Protein AF-A0A960TTS0-F1 (afdb_monomer)

Sequence (318 aa):
DNWDRPFGSSVDNGPESGLWQLIAEYDIVNEFVQTRELTNGATVLDTLPLGRNTGLEAIRYEPRVLADPRFDGLAEAMQTVVDTDTIGLYQSRPPLRDALGTPVSELADLLPWEGYPAALDTFFMVTERVALRPTHVAKRPVSFYEYVDTSVHNGFIYFYSVTASDHAVDLDGTNLTVTGEGLVGDPGSSFVDISPGATAQTAEERAREGVNIYVYPNPATRDALEEFQELNPNEDDPTGVRVCFANLPMARNTIEIYSLNGDLIQTIDHDGTDGFGEACWNLVSRNGQEIVSGIYLYSVQSSDSRFDDFIGKFVVIR

Secondary structure (DSSP, 8-state):
----PPTT-BTTTBS-GGG--------S-SEEEEEEE-TTS-EEEEEEE--------------GGGS-GGGTTHHHHHHHHHHH-TT---SSPPPSB-TTSPBPGGGGGGGGGTT-HHHHHHHHHHS-B--SSTTSPPB-----------S--TT--EEE----EEEEEEEETTEEEEEEEEEE--GGGS-EEE---PBPBPHHHHHHH----EEESSSEETTTTTTTTTSPP-SS-SSS--EEEES-BSSEEEEEEEETTS-EEEEEEEEGGGSB--EEE-SB-TTS-B--SEEEEEEEEESSTTS--EEEEEEEE-

Radius of gyration: 25.78 Å; Cα contacts (8 Å, |Δi|>4): 511; chains: 1; bounding box: 63×40×76 Å

Foldseek 3Di:
DPDDDDPPAAQVQHDDLVPDDDPDDDDPDQWDWDWDQDPVRDIDTDIHGPDDDPPDPQPQDPDVLNVDPLCVCVLVLLLQLQVVPLPPPPPFDDQQADPVRHGDPSNVSVVSCNVPVVSNRVSNVAHWADQSDPPRDTRHRPGDDDDDDPPDDAPDKDKDFDKDWDFDWDDDPPDIDGPGTGDIDRRSVGIDIDGDAAWAQELVNCVVVNDDKDKPPFQAECVRQVSLLSHDADPVQNQSGKMKTFRAHLAWKWKWKAAPVGHTFDIDIDHNVVGHGMDMDNCAGPVRHRDDWHKMKMWIDGPDPSDDIDIDIGTYHD

Structure (mmCIF, N/CA/C/O backbone):
data_AF-A0A960TTS0-F1
#
_entry.id   AF-A0A960TTS0-F1
#
loop_
_atom_site.group_PDB
_atom_site.id
_atom_site.type_symbol
_atom_site.label_atom_id
_atom_site.label_alt_id
_atom_site.label_comp_id
_atom_site.label_asym_id
_atom_site.label_entity_id
_atom_site.label_seq_id
_atom_site.pdbx_PDB_ins_code
_atom_site.Cartn_x
_atom_site.Cartn_y
_atom_site.Cartn_z
_atom_site.occupancy
_atom_site.B_iso_or_equiv
_atom_site.auth_seq_id
_atom_site.auth_comp_id
_atom_site.auth_asym_id
_atom_site.auth_atom_id
_atom_site.pdbx_PDB_model_num
ATOM 1 N N . ASP A 1 1 ? 17.099 -5.419 16.621 1.00 37.03 1 ASP A N 1
ATOM 2 C CA . ASP A 1 1 ? 17.301 -4.827 15.291 1.00 37.03 1 ASP A CA 1
ATOM 3 C C . ASP A 1 1 ? 17.458 -3.346 15.563 1.00 37.03 1 ASP A C 1
ATOM 5 O O . ASP A 1 1 ? 16.488 -2.670 15.837 1.00 37.03 1 ASP A O 1
ATOM 9 N N . ASN A 1 2 ? 18.704 -2.897 15.715 1.00 30.84 2 ASN A N 1
ATOM 10 C CA . ASN A 1 2 ? 19.070 -1.528 16.110 1.00 30.84 2 ASN A CA 1
ATOM 11 C C . ASN A 1 2 ? 18.914 -0.583 14.898 1.00 30.84 2 ASN A C 1
ATOM 13 O O . ASN A 1 2 ? 19.885 0.020 14.444 1.00 30.84 2 ASN A O 1
ATOM 17 N N . TRP A 1 3 ? 17.733 -0.594 14.288 1.00 39.66 3 TRP A N 1
ATOM 18 C CA . TRP A 1 3 ? 17.410 0.186 13.105 1.00 39.66 3 TRP A CA 1
ATOM 19 C C . TRP A 1 3 ? 16.763 1.498 13.560 1.00 39.66 3 TRP A C 1
ATOM 21 O O . TRP A 1 3 ? 15.775 1.454 14.279 1.00 39.66 3 TRP A O 1
ATOM 31 N N . ASP A 1 4 ? 17.361 2.627 13.176 1.00 41.88 4 ASP A N 1
ATOM 32 C CA . ASP A 1 4 ? 16.790 3.974 13.311 1.00 41.88 4 ASP A CA 1
ATOM 33 C C . ASP A 1 4 ? 16.571 4.512 11.896 1.00 41.88 4 ASP A C 1
ATOM 35 O O . ASP A 1 4 ? 17.448 4.353 11.028 1.00 41.88 4 ASP A O 1
ATOM 39 N N . ARG A 1 5 ? 15.435 5.171 11.647 1.00 48.91 5 ARG A N 1
ATOM 40 C CA . ARG A 1 5 ? 15.171 5.750 10.333 1.00 48.91 5 ARG A CA 1
ATOM 41 C C . ARG A 1 5 ? 16.093 6.946 10.092 1.00 48.91 5 ARG A C 1
ATOM 43 O O . ARG A 1 5 ? 16.278 7.798 10.963 1.00 48.91 5 ARG A O 1
ATOM 50 N N . PRO A 1 6 ? 16.665 7.077 8.890 1.00 52.00 6 PRO A N 1
ATOM 51 C CA . PRO A 1 6 ? 17.517 8.214 8.589 1.00 52.00 6 PRO A CA 1
ATOM 52 C C . PRO A 1 6 ? 16.750 9.546 8.596 1.00 52.00 6 PRO A C 1
ATOM 54 O O . PRO A 1 6 ? 15.652 9.664 8.038 1.00 52.00 6 PRO A O 1
ATOM 57 N N . PHE A 1 7 ? 17.378 10.569 9.178 1.00 46.44 7 PHE A N 1
ATOM 58 C CA . PHE A 1 7 ? 16.878 11.944 9.217 1.00 46.44 7 PHE A CA 1
ATOM 59 C C . PHE A 1 7 ? 16.596 12.475 7.799 1.00 46.44 7 PHE A C 1
ATOM 61 O O . PHE A 1 7 ? 17.424 12.312 6.909 1.00 46.44 7 PHE A O 1
ATOM 68 N N . GLY A 1 8 ? 15.445 13.125 7.596 1.00 48.53 8 GLY A N 1
ATOM 69 C CA . GLY A 1 8 ? 15.106 13.809 6.338 1.00 48.53 8 GLY A CA 1
ATOM 70 C C . GLY A 1 8 ? 14.186 13.051 5.375 1.00 48.53 8 GLY A C 1
ATOM 71 O O . GLY A 1 8 ? 13.775 13.637 4.378 1.00 48.53 8 GLY A O 1
ATOM 72 N N . SER A 1 9 ? 13.802 11.804 5.674 1.00 57.03 9 SER A N 1
ATOM 73 C CA . SER A 1 9 ? 12.822 11.077 4.853 1.00 57.03 9 SER A CA 1
ATOM 74 C C . SER A 1 9 ? 11.378 11.527 5.138 1.00 57.03 9 SER A C 1
ATOM 76 O O . SER A 1 9 ? 10.928 11.545 6.283 1.00 57.03 9 SER A O 1
ATOM 78 N N . SER A 1 10 ? 10.632 11.917 4.101 1.00 62.38 10 SER A N 1
ATOM 79 C CA . SER A 1 10 ? 9.175 12.128 4.165 1.00 62.38 10 SER A CA 1
ATOM 80 C C . SER A 1 10 ? 8.488 11.402 3.015 1.00 62.38 10 SER A C 1
ATOM 82 O O . SER A 1 10 ? 9.139 11.069 2.030 1.00 62.38 10 SER A O 1
ATOM 84 N N . VAL A 1 11 ? 7.178 11.169 3.118 1.00 64.50 11 VAL A N 1
ATOM 85 C CA . VAL A 1 11 ? 6.388 10.630 1.994 1.00 64.50 11 VAL A CA 1
ATOM 86 C C . VAL A 1 11 ? 6.526 11.536 0.761 1.00 64.50 11 VAL A C 1
ATOM 88 O O . VAL A 1 11 ? 6.696 11.046 -0.347 1.00 64.50 11 VAL A O 1
ATOM 91 N N . ASP A 1 12 ? 6.571 12.857 0.966 1.00 65.50 12 ASP A N 1
ATOM 92 C CA . ASP A 1 12 ? 6.656 13.831 -0.130 1.00 65.50 12 ASP A CA 1
ATOM 93 C C . ASP A 1 12 ? 8.023 13.876 -0.826 1.00 65.50 12 ASP A C 1
ATOM 95 O O . ASP A 1 12 ? 8.096 14.080 -2.035 1.00 65.50 12 ASP A O 1
ATOM 99 N N . ASN A 1 13 ? 9.116 13.740 -0.068 1.00 68.50 13 ASN A N 1
ATOM 100 C CA . ASN A 1 13 ? 10.474 13.975 -0.578 1.00 68.50 13 ASN A CA 1
ATOM 101 C C . ASN A 1 13 ? 11.315 12.696 -0.684 1.00 68.50 13 ASN A C 1
ATOM 103 O O . ASN A 1 13 ? 12.395 12.727 -1.271 1.00 68.50 13 ASN A O 1
ATOM 107 N N . GLY A 1 14 ? 10.833 11.587 -0.121 1.00 68.81 14 GLY A N 1
ATOM 108 C CA . GLY A 1 14 ? 11.539 10.314 -0.067 1.00 68.81 14 GLY A CA 1
ATOM 109 C C . GLY A 1 14 ? 12.823 10.361 0.777 1.00 68.81 14 GLY A C 1
ATOM 110 O O . GLY A 1 14 ? 13.103 11.349 1.460 1.00 68.81 14 GLY A O 1
ATOM 111 N N . PRO A 1 15 ? 13.607 9.271 0.784 1.00 72.38 15 PRO A N 1
ATOM 112 C CA . PRO A 1 15 ? 14.927 9.216 1.409 1.00 72.38 15 PRO A CA 1
ATOM 113 C C . PRO A 1 15 ? 15.981 10.051 0.666 1.00 72.38 15 PRO A C 1
ATOM 115 O O . PRO A 1 15 ? 15.994 10.105 -0.566 1.00 72.38 15 PRO A O 1
ATOM 118 N N . GLU A 1 16 ? 16.943 10.610 1.408 1.00 70.25 16 GLU A N 1
ATOM 119 C CA . GLU A 1 16 ? 18.158 11.199 0.831 1.00 70.25 16 GLU A CA 1
ATOM 120 C C . GLU A 1 16 ? 18.921 10.196 -0.053 1.00 70.25 16 GLU A C 1
ATOM 122 O O . GLU A 1 16 ? 18.941 8.990 0.207 1.00 70.25 16 GLU A O 1
ATOM 127 N N . SER A 1 17 ? 19.626 10.700 -1.071 1.00 69.56 17 SER A N 1
ATOM 128 C CA . SER A 1 17 ? 20.301 9.884 -2.093 1.00 69.56 17 SER A CA 1
ATOM 129 C C . SER A 1 17 ? 21.266 8.828 -1.525 1.00 69.56 17 SER A C 1
ATOM 131 O O . SER A 1 17 ? 21.453 7.780 -2.131 1.00 69.56 17 SER A O 1
ATOM 133 N N . GLY A 1 18 ? 21.873 9.080 -0.359 1.00 69.75 18 GLY A N 1
ATOM 134 C CA . GLY A 1 18 ? 22.815 8.164 0.299 1.00 69.75 18 GLY A CA 1
ATOM 135 C C . GLY A 1 18 ? 22.180 6.998 1.065 1.00 69.75 18 GLY A C 1
ATOM 136 O O . GLY A 1 18 ? 22.910 6.172 1.606 1.00 69.75 18 GLY A O 1
ATOM 137 N N . LEU A 1 19 ? 20.850 6.942 1.144 1.00 75.56 19 LEU A N 1
ATOM 138 C CA . LEU A 1 19 ? 20.100 5.936 1.907 1.00 75.56 19 LEU A CA 1
ATOM 139 C C . LEU A 1 19 ? 19.493 4.848 1.024 1.00 75.56 19 LEU A C 1
ATOM 141 O O . LEU A 1 19 ? 18.970 3.855 1.526 1.00 75.56 19 LEU A O 1
ATOM 145 N N . TRP A 1 20 ? 19.554 5.044 -0.289 1.00 78.69 20 TRP A N 1
ATOM 146 C CA . TRP A 1 20 ? 19.105 4.070 -1.263 1.00 78.69 20 TRP A CA 1
ATOM 147 C C . TRP A 1 20 ? 20.085 2.907 -1.333 1.00 78.69 20 TRP A C 1
ATOM 149 O O . TRP A 1 20 ? 21.299 3.096 -1.420 1.00 78.69 20 TRP A O 1
ATOM 159 N N . GLN A 1 21 ? 19.544 1.695 -1.336 1.00 81.88 21 GLN A N 1
ATOM 160 C CA . GLN A 1 21 ? 20.316 0.475 -1.494 1.00 81.88 21 GLN A CA 1
ATOM 161 C C . GLN A 1 21 ? 19.809 -0.290 -2.714 1.00 81.88 21 GLN A C 1
ATOM 163 O O . GLN A 1 21 ? 18.607 -0.487 -2.881 1.00 81.88 21 GLN A O 1
ATOM 168 N N . LEU A 1 22 ? 20.735 -0.747 -3.558 1.00 81.12 22 LEU A N 1
ATOM 169 C CA . LEU A 1 22 ? 20.411 -1.651 -4.653 1.00 81.12 22 LEU A CA 1
ATOM 170 C C . LEU A 1 22 ? 20.031 -3.023 -4.081 1.00 81.12 22 LEU A C 1
ATOM 172 O O . LEU A 1 22 ? 20.841 -3.666 -3.410 1.00 81.12 22 LEU A O 1
ATOM 176 N N . ILE A 1 23 ? 18.804 -3.458 -4.354 1.00 81.31 23 ILE A N 1
ATOM 177 C CA . ILE A 1 23 ? 18.261 -4.745 -3.885 1.00 81.31 23 ILE A CA 1
ATOM 178 C C . ILE A 1 23 ? 18.148 -5.786 -5.006 1.00 81.31 23 ILE A C 1
ATOM 180 O O . ILE A 1 23 ? 18.173 -6.986 -4.733 1.00 81.31 23 ILE A O 1
ATOM 184 N N . ALA A 1 24 ? 18.068 -5.337 -6.262 1.00 78.69 24 ALA A N 1
ATOM 185 C CA . ALA A 1 24 ? 18.034 -6.177 -7.453 1.00 78.69 24 ALA A CA 1
ATOM 186 C C . ALA A 1 24 ? 18.573 -5.415 -8.672 1.00 78.69 24 ALA A C 1
ATOM 188 O O . ALA A 1 24 ? 18.337 -4.216 -8.806 1.00 78.69 24 ALA A O 1
ATOM 189 N N . GLU A 1 25 ? 19.259 -6.123 -9.568 1.00 76.88 25 GLU A N 1
ATOM 190 C CA . GLU A 1 25 ? 19.762 -5.603 -10.842 1.00 76.88 25 GLU A CA 1
ATOM 191 C C . GLU A 1 25 ? 19.408 -6.588 -11.957 1.00 76.88 25 GLU A C 1
ATOM 193 O O . GLU A 1 25 ? 19.535 -7.805 -11.792 1.00 76.88 25 GLU A O 1
ATOM 198 N N . TYR A 1 26 ? 18.971 -6.055 -13.097 1.00 72.44 26 TYR A N 1
ATOM 199 C CA . TYR A 1 26 ? 18.595 -6.839 -14.263 1.00 72.44 26 TYR A CA 1
ATOM 200 C C . TYR A 1 26 ? 19.322 -6.317 -15.499 1.00 72.44 26 TYR A C 1
ATOM 202 O O . TYR A 1 26 ? 19.044 -5.213 -15.963 1.00 72.44 26 TYR A O 1
ATOM 210 N N . ASP A 1 27 ? 20.229 -7.124 -16.050 1.00 65.94 27 ASP A N 1
ATOM 211 C CA . ASP A 1 27 ? 20.889 -6.815 -17.317 1.00 65.94 27 ASP A CA 1
ATOM 212 C C . ASP A 1 27 ? 19.994 -7.246 -18.492 1.00 65.94 27 ASP A C 1
ATOM 214 O O . ASP A 1 27 ? 19.552 -8.399 -18.589 1.00 65.94 27 ASP A O 1
ATOM 218 N N . ILE A 1 28 ? 19.692 -6.292 -19.372 1.00 57.75 28 ILE A N 1
ATOM 219 C CA . ILE A 1 28 ? 18.827 -6.475 -20.542 1.00 57.75 28 ILE A CA 1
ATOM 220 C C . ILE A 1 28 ? 19.661 -6.892 -21.761 1.00 57.75 28 ILE A C 1
ATOM 222 O O . ILE A 1 28 ? 19.143 -7.539 -22.676 1.00 57.75 28 ILE A O 1
ATOM 226 N N . VAL A 1 29 ? 20.950 -6.537 -21.801 1.00 57.31 29 VAL A N 1
ATOM 227 C CA . VAL A 1 29 ? 21.788 -6.669 -22.990 1.00 57.31 29 VAL A CA 1
ATOM 228 C C . VAL A 1 29 ? 23.225 -7.009 -22.583 1.00 57.31 29 VAL A C 1
ATOM 230 O O . VAL A 1 29 ? 24.044 -6.131 -22.354 1.00 57.31 29 VAL A O 1
ATOM 233 N N . ASN A 1 30 ? 23.575 -8.298 -22.632 1.00 55.88 30 ASN A N 1
ATOM 234 C CA . ASN A 1 30 ? 24.954 -8.752 -22.394 1.00 55.88 30 ASN A CA 1
ATOM 235 C C . ASN A 1 30 ? 25.946 -8.280 -23.483 1.00 55.88 30 ASN A C 1
ATOM 237 O O . ASN A 1 30 ? 27.150 -8.512 -23.354 1.00 55.88 30 ASN A O 1
ATOM 241 N N . GLU A 1 31 ? 25.464 -7.694 -24.589 1.00 57.31 31 GLU A N 1
ATOM 242 C CA . GLU A 1 31 ? 26.290 -7.277 -25.722 1.00 57.31 31 GLU A CA 1
ATOM 243 C C . GLU A 1 31 ? 25.754 -6.056 -26.494 1.00 57.31 31 GLU A C 1
ATOM 245 O O . GLU A 1 31 ? 24.631 -6.038 -26.986 1.00 57.31 31 GLU A O 1
ATOM 250 N N . PHE A 1 32 ? 26.577 -5.028 -26.675 1.00 59.06 32 PHE A N 1
ATOM 251 C CA . PHE A 1 32 ? 26.248 -3.870 -27.503 1.00 59.06 32 PHE A CA 1
ATOM 252 C C . PHE A 1 32 ? 26.753 -4.072 -28.935 1.00 59.06 32 PHE A C 1
ATOM 254 O O . PHE A 1 32 ? 27.950 -4.264 -29.152 1.00 59.06 32 PHE A O 1
ATOM 261 N N . VAL A 1 33 ? 25.858 -4.000 -29.927 1.00 61.19 33 VAL A N 1
ATOM 262 C CA . VAL A 1 33 ? 26.229 -4.116 -31.345 1.00 61.19 33 VAL A CA 1
ATOM 263 C C . VAL A 1 33 ? 26.377 -2.732 -31.970 1.00 61.19 33 VAL A C 1
ATOM 265 O O . VAL A 1 33 ? 25.393 -2.037 -32.225 1.00 61.19 33 VAL A O 1
ATOM 268 N N . GLN A 1 34 ? 27.613 -2.343 -32.275 1.00 56.91 34 GLN A N 1
ATOM 269 C CA . GLN A 1 34 ? 27.916 -1.110 -32.990 1.00 56.91 34 GLN A CA 1
ATOM 270 C C . GLN A 1 34 ? 28.074 -1.376 -34.488 1.00 56.91 34 GLN A C 1
ATOM 272 O O . GLN A 1 34 ? 28.757 -2.306 -34.914 1.00 56.91 34 GLN A O 1
ATOM 277 N N . THR A 1 35 ? 27.480 -0.515 -35.313 1.00 64.62 35 THR A N 1
ATOM 278 C CA . THR A 1 35 ? 27.673 -0.539 -36.766 1.00 64.62 35 THR A CA 1
ATOM 279 C C . THR A 1 35 ? 28.735 0.489 -37.151 1.00 64.62 35 THR A C 1
ATOM 281 O O . THR A 1 35 ? 28.542 1.680 -36.912 1.00 64.62 35 THR A O 1
ATOM 284 N N . ARG A 1 36 ? 29.846 0.051 -37.754 1.00 66.81 36 ARG A N 1
ATOM 285 C CA . ARG A 1 36 ? 30.914 0.939 -38.248 1.00 66.81 36 ARG A CA 1
ATOM 286 C C . ARG A 1 36 ? 31.054 0.857 -39.765 1.00 66.81 36 ARG A C 1
ATOM 288 O O . ARG A 1 36 ? 31.134 -0.237 -40.317 1.00 66.81 36 ARG A O 1
ATOM 295 N N . GLU A 1 37 ? 31.134 2.003 -40.437 1.00 68.06 37 GLU A N 1
ATOM 296 C CA . GLU A 1 37 ? 31.579 2.064 -41.833 1.00 68.06 37 GLU A CA 1
ATOM 297 C C . GLU A 1 37 ? 33.103 2.170 -41.892 1.00 68.06 37 GLU A C 1
ATOM 299 O O . GLU A 1 37 ? 33.717 3.083 -41.339 1.00 68.06 37 GLU A O 1
ATOM 304 N N . LEU A 1 38 ? 33.722 1.212 -42.572 1.00 72.25 38 LEU A N 1
ATOM 305 C CA . LEU A 1 38 ? 35.143 1.224 -42.871 1.00 72.25 38 LEU A CA 1
ATOM 306 C C . LEU A 1 38 ? 35.443 2.206 -44.007 1.00 72.25 38 LEU A C 1
ATOM 308 O O . LEU A 1 38 ? 34.610 2.499 -44.860 1.00 72.25 38 LEU A O 1
ATOM 312 N N . THR A 1 39 ? 36.697 2.647 -44.087 1.00 69.56 39 THR A N 1
ATOM 313 C CA . THR A 1 39 ? 37.187 3.599 -45.101 1.00 69.56 39 THR A CA 1
ATOM 314 C C . THR A 1 39 ? 37.049 3.097 -46.546 1.00 69.56 39 THR A C 1
ATOM 316 O O . THR A 1 39 ? 37.174 3.879 -47.484 1.00 69.56 39 THR A O 1
ATOM 319 N N . ASN A 1 40 ? 36.801 1.798 -46.740 1.00 76.56 40 ASN A N 1
ATOM 320 C CA . ASN A 1 40 ? 36.529 1.165 -48.033 1.00 76.56 40 ASN A CA 1
ATOM 321 C C . ASN A 1 40 ? 35.021 1.032 -48.349 1.00 76.56 40 ASN A C 1
ATOM 323 O O . ASN A 1 40 ? 34.675 0.374 -49.329 1.00 76.56 40 ASN A O 1
ATOM 327 N N . GLY A 1 41 ? 34.140 1.616 -47.530 1.00 72.31 41 GLY A N 1
ATOM 328 C CA . GLY A 1 41 ? 32.684 1.551 -47.677 1.00 72.31 41 GLY A CA 1
ATOM 329 C C . GLY A 1 41 ? 32.041 0.257 -47.167 1.00 72.31 41 GLY A C 1
ATOM 330 O O . GLY A 1 41 ? 30.851 0.053 -47.380 1.00 72.31 41 GLY A O 1
ATOM 331 N N . ALA A 1 42 ? 32.796 -0.642 -46.524 1.00 71.50 42 ALA A N 1
ATOM 332 C CA . ALA A 1 42 ? 32.236 -1.851 -45.927 1.00 71.50 42 ALA A CA 1
ATOM 333 C C . ALA A 1 42 ? 31.700 -1.574 -44.516 1.00 71.50 42 ALA A C 1
ATOM 335 O O . ALA A 1 42 ? 32.394 -0.992 -43.684 1.00 71.50 42 ALA A O 1
ATOM 336 N N . THR A 1 43 ? 30.490 -2.040 -44.223 1.00 67.88 43 THR A N 1
ATOM 337 C CA . THR A 1 43 ? 29.907 -1.975 -42.882 1.00 67.88 43 THR A CA 1
ATOM 338 C C . THR A 1 43 ? 30.321 -3.199 -42.064 1.00 67.88 43 THR A C 1
ATOM 340 O O . THR A 1 43 ? 30.133 -4.332 -42.507 1.00 67.88 43 THR A O 1
ATOM 343 N N . VAL A 1 44 ? 30.872 -2.991 -40.869 1.00 70.44 44 VAL A N 1
ATOM 344 C CA . VAL A 1 44 ? 31.200 -4.057 -39.913 1.00 70.44 44 VAL A CA 1
ATOM 345 C C . VAL A 1 44 ? 30.326 -3.902 -38.674 1.00 70.44 44 VAL A C 1
ATOM 347 O O . VAL A 1 44 ? 30.163 -2.795 -38.165 1.00 70.44 44 VAL A O 1
ATOM 350 N N . LEU A 1 45 ? 29.780 -5.020 -38.199 1.00 65.62 45 LEU A N 1
ATOM 351 C CA . LEU A 1 45 ? 29.104 -5.120 -36.910 1.00 65.62 45 LEU A CA 1
ATOM 352 C C . LEU A 1 45 ? 30.144 -5.524 -35.868 1.00 65.62 45 LEU A C 1
ATOM 354 O O . LEU A 1 45 ? 30.791 -6.560 -36.022 1.00 65.62 45 LEU A O 1
ATOM 358 N N . ASP A 1 46 ? 30.332 -4.689 -34.857 1.00 63.81 46 ASP A N 1
ATOM 359 C CA . ASP A 1 46 ? 31.194 -4.977 -33.716 1.00 63.81 46 ASP A CA 1
ATOM 360 C C . ASP A 1 46 ? 30.315 -5.276 -32.505 1.00 63.81 46 ASP A C 1
ATOM 362 O O . ASP A 1 46 ? 29.402 -4.510 -32.211 1.00 63.81 46 ASP A O 1
ATOM 366 N N . THR A 1 47 ? 30.529 -6.419 -31.861 1.00 62.41 47 THR A N 1
ATOM 367 C CA . THR A 1 47 ? 29.707 -6.891 -30.737 1.00 62.41 47 THR A CA 1
ATOM 368 C C . THR A 1 47 ? 30.549 -6.809 -29.475 1.00 62.41 47 THR A C 1
ATOM 370 O O . THR A 1 47 ? 31.503 -7.569 -29.309 1.00 62.41 47 THR A O 1
ATOM 373 N N . LEU A 1 48 ? 30.228 -5.850 -28.613 1.00 58.81 48 LEU A N 1
ATOM 374 C CA . LEU A 1 48 ? 30.965 -5.569 -27.387 1.00 58.81 48 LEU A CA 1
ATOM 375 C C . LEU A 1 48 ? 30.269 -6.243 -26.204 1.00 58.81 48 LEU A C 1
ATOM 377 O O . LEU A 1 48 ? 29.129 -5.885 -25.925 1.00 58.81 48 LEU A O 1
ATOM 381 N N . PRO A 1 49 ? 30.912 -7.178 -25.487 1.00 55.88 49 PRO A N 1
ATOM 382 C CA . PRO A 1 49 ? 30.315 -7.782 -24.303 1.00 55.88 49 PRO A CA 1
ATOM 383 C C . PRO A 1 49 ? 30.231 -6.748 -23.170 1.00 55.88 49 PRO A C 1
ATOM 385 O O . PRO A 1 49 ? 31.243 -6.143 -22.817 1.00 55.88 49 PRO A O 1
ATOM 388 N N . LEU A 1 50 ? 29.054 -6.575 -22.569 1.00 56.66 50 LEU A N 1
ATOM 389 C CA . LEU A 1 50 ? 28.810 -5.645 -21.455 1.00 56.66 50 LEU A CA 1
ATOM 390 C C . LEU A 1 50 ? 29.099 -6.258 -20.066 1.00 56.66 50 LEU A C 1
ATOM 392 O O . LEU A 1 50 ? 28.756 -5.697 -19.036 1.00 56.66 50 LEU A O 1
ATOM 396 N N . GLY A 1 51 ? 29.868 -7.351 -20.015 1.00 46.72 51 GLY A N 1
ATOM 397 C CA . GLY A 1 51 ? 30.385 -7.930 -18.770 1.00 46.72 51 GLY A CA 1
ATOM 398 C C . GLY A 1 51 ? 29.542 -9.082 -18.218 1.00 46.72 51 GLY A C 1
ATOM 399 O O . GLY A 1 51 ? 28.711 -9.658 -18.909 1.00 46.72 51 GLY A O 1
ATOM 400 N N . ARG A 1 52 ? 29.855 -9.511 -16.988 1.00 43.38 52 ARG A N 1
ATOM 401 C CA . ARG A 1 52 ? 29.255 -10.675 -16.313 1.00 43.38 52 ARG A CA 1
ATOM 402 C C . ARG A 1 52 ? 28.682 -10.226 -14.967 1.00 43.38 52 ARG A C 1
ATOM 404 O O . ARG A 1 52 ? 29.453 -10.070 -14.030 1.00 43.38 52 ARG A O 1
ATOM 411 N N . ASN A 1 53 ? 27.361 -10.103 -14.873 1.00 42.59 53 ASN A N 1
ATOM 412 C CA . ASN A 1 53 ? 26.615 -9.933 -13.616 1.00 42.59 53 ASN A CA 1
ATOM 413 C C . ASN A 1 53 ? 25.327 -10.778 -13.650 1.00 42.59 53 ASN A C 1
ATOM 415 O O . ASN A 1 53 ? 24.211 -10.299 -13.495 1.00 42.59 53 ASN A O 1
ATOM 419 N N . THR A 1 54 ? 25.455 -12.083 -13.901 1.00 45.84 54 THR A N 1
ATOM 420 C CA . THR A 1 54 ? 24.292 -12.955 -14.124 1.00 45.84 54 THR A CA 1
ATOM 421 C C . THR A 1 54 ? 23.741 -13.541 -12.825 1.00 45.84 54 THR A C 1
ATOM 423 O O . THR A 1 54 ? 23.625 -14.759 -12.707 1.00 45.84 54 THR A O 1
ATOM 426 N N . GLY A 1 55 ? 23.327 -12.722 -11.859 1.00 42.50 55 GLY A N 1
ATOM 427 C CA . GLY A 1 55 ? 22.429 -13.177 -10.779 1.00 42.50 55 GLY A CA 1
ATOM 428 C C . GLY A 1 55 ? 21.048 -13.645 -11.281 1.00 42.50 55 GLY A C 1
ATOM 429 O O . GLY A 1 55 ? 20.066 -13.550 -10.559 1.00 42.50 55 GLY A O 1
ATOM 430 N N . LEU A 1 56 ? 20.957 -14.106 -12.531 1.00 37.88 56 LEU A N 1
ATOM 431 C CA . LEU A 1 56 ? 19.769 -14.191 -13.355 1.00 37.88 56 LEU A CA 1
ATOM 432 C C . LEU A 1 56 ? 19.759 -15.542 -14.076 1.00 37.88 56 LEU A C 1
ATOM 434 O O . LEU A 1 56 ? 20.436 -15.747 -15.084 1.00 37.88 56 LEU A O 1
ATOM 438 N N . GLU A 1 57 ? 18.916 -16.449 -13.597 1.00 35.16 57 GLU A N 1
ATOM 439 C CA . GLU A 1 57 ? 17.967 -17.041 -14.532 1.00 35.16 57 GLU A CA 1
ATOM 440 C C . GLU A 1 57 ? 17.007 -15.906 -14.904 1.00 35.16 57 GLU A C 1
ATOM 442 O O . GLU A 1 57 ? 16.556 -15.175 -14.020 1.00 35.16 57 GLU A O 1
ATOM 447 N N . ALA A 1 58 ? 16.714 -15.702 -16.192 1.00 35.91 58 ALA A N 1
ATOM 448 C CA . ALA A 1 58 ? 15.587 -14.851 -16.548 1.00 35.91 58 ALA A CA 1
ATOM 449 C C . ALA A 1 58 ? 14.360 -15.468 -15.872 1.00 35.91 58 ALA A C 1
ATOM 451 O O . ALA A 1 58 ? 13.912 -16.544 -16.279 1.00 35.91 58 ALA A O 1
ATOM 452 N N . ILE A 1 59 ? 13.843 -14.828 -14.820 1.00 36.78 59 ILE A N 1
ATOM 453 C CA . ILE A 1 59 ? 12.535 -15.188 -14.297 1.00 36.78 59 ILE A CA 1
ATOM 454 C C . ILE A 1 59 ? 11.587 -14.826 -15.425 1.00 36.78 59 ILE A C 1
ATOM 456 O O . ILE A 1 59 ? 11.286 -13.660 -15.669 1.00 36.78 59 ILE A O 1
ATOM 460 N N . ARG A 1 60 ? 11.188 -15.839 -16.194 1.00 38.53 60 ARG A N 1
ATOM 461 C CA . ARG A 1 60 ? 10.144 -15.697 -17.192 1.00 38.53 60 ARG A CA 1
ATOM 462 C C . ARG A 1 60 ? 8.857 -15.490 -16.411 1.00 38.53 60 ARG A C 1
ATOM 464 O O . ARG A 1 60 ? 8.167 -16.445 -16.072 1.00 38.53 60 ARG A O 1
ATOM 471 N N . TYR A 1 61 ? 8.598 -14.237 -16.073 1.00 42.41 61 TYR A N 1
ATOM 472 C CA . TYR A 1 61 ? 7.335 -13.820 -15.514 1.00 42.41 61 TYR A CA 1
ATOM 473 C C . TYR A 1 61 ? 6.297 -13.951 -16.624 1.00 42.41 61 TYR A C 1
ATOM 475 O O . TYR A 1 61 ? 6.379 -13.290 -17.660 1.00 42.41 61 TYR A O 1
ATOM 483 N N . GLU A 1 62 ? 5.360 -14.871 -16.434 1.00 51.31 62 GLU A N 1
ATOM 484 C CA . GLU A 1 62 ? 4.088 -14.842 -17.133 1.00 51.31 62 GLU A CA 1
ATOM 485 C C . GLU A 1 62 ? 3.141 -14.094 -16.200 1.00 51.31 62 GLU A C 1
ATOM 487 O O . GLU A 1 62 ? 2.776 -14.644 -15.154 1.00 51.31 62 GLU A O 1
ATOM 492 N N . PRO A 1 63 ? 2.815 -12.822 -16.498 1.00 54.59 63 PRO A N 1
ATOM 493 C CA . PRO A 1 63 ? 1.922 -12.064 -15.652 1.00 54.59 63 PRO A CA 1
ATOM 494 C C . PRO A 1 63 ? 0.679 -12.878 -15.321 1.00 54.59 63 PRO A C 1
ATOM 496 O O . PRO A 1 63 ? 0.019 -13.387 -16.221 1.00 54.59 63 PRO A O 1
ATOM 499 N N . ARG A 1 64 ? 0.348 -13.001 -14.028 1.00 60.19 64 ARG A N 1
ATOM 500 C CA . ARG A 1 64 ? -0.844 -13.743 -13.562 1.00 60.19 64 ARG A CA 1
ATOM 501 C C . ARG A 1 64 ? -2.104 -13.298 -14.300 1.00 60.19 64 ARG A C 1
ATOM 503 O O . ARG A 1 64 ? -2.969 -14.116 -14.582 1.00 60.19 64 ARG A O 1
ATOM 510 N N . VAL A 1 65 ? -2.149 -12.013 -14.645 1.00 63.09 65 VAL A N 1
ATOM 511 C CA . VAL A 1 65 ? -3.194 -11.371 -15.439 1.00 63.09 65 VAL A CA 1
ATOM 512 C C . VAL A 1 65 ? -3.352 -11.983 -16.844 1.00 63.09 65 VAL A C 1
ATOM 514 O O . VAL A 1 65 ? -4.464 -12.029 -17.340 1.00 63.09 65 VAL A O 1
ATOM 517 N N . LEU A 1 66 ? -2.293 -12.520 -17.468 1.00 63.31 66 LEU A N 1
ATOM 518 C CA . LEU A 1 66 ? -2.369 -13.212 -18.769 1.00 63.31 66 LEU A CA 1
ATOM 519 C C . LEU A 1 66 ? -3.031 -14.592 -18.679 1.00 63.31 66 LEU A C 1
ATOM 521 O O . LEU A 1 66 ? -3.580 -15.069 -19.666 1.00 63.31 66 LEU A O 1
ATOM 525 N N . ALA A 1 67 ? -2.951 -15.243 -17.519 1.00 70.19 67 ALA A N 1
ATOM 526 C CA . ALA A 1 67 ? -3.531 -16.566 -17.282 1.00 70.19 67 ALA A CA 1
ATOM 527 C C . ALA A 1 67 ? -4.888 -16.502 -16.560 1.00 70.19 67 ALA A C 1
ATOM 529 O O . ALA A 1 67 ? -5.496 -17.539 -16.285 1.00 70.19 67 ALA A O 1
ATOM 530 N N . ASP A 1 68 ? -5.342 -15.302 -16.202 1.00 79.81 68 ASP A N 1
ATOM 531 C CA . ASP A 1 68 ? -6.565 -15.076 -15.452 1.00 79.81 68 ASP A CA 1
ATOM 532 C C . ASP A 1 68 ? -7.719 -14.749 -16.418 1.00 79.81 68 ASP A C 1
ATOM 534 O O . ASP A 1 68 ? -7.686 -13.700 -17.065 1.00 79.81 68 ASP A O 1
ATOM 538 N N . PRO A 1 69 ? -8.767 -15.598 -16.485 1.00 86.56 69 PRO A N 1
ATOM 539 C CA . PRO A 1 69 ? -9.885 -15.427 -17.416 1.00 86.56 69 PRO A CA 1
ATOM 540 C C . PRO A 1 69 ? -10.620 -14.089 -17.292 1.00 86.56 69 PRO A C 1
ATOM 542 O O . PRO A 1 69 ? -11.358 -13.695 -18.193 1.00 86.56 69 PRO A O 1
ATOM 545 N N . ARG A 1 70 ? -10.452 -13.369 -16.172 1.00 85.44 70 ARG A N 1
ATOM 546 C CA . ARG A 1 70 ? -11.008 -12.020 -16.003 1.00 85.44 70 ARG A CA 1
ATOM 547 C C . ARG A 1 70 ? -10.440 -11.022 -17.011 1.00 85.44 70 ARG A C 1
ATOM 549 O O . ARG A 1 70 ? -11.087 -10.007 -17.246 1.00 85.44 70 ARG A O 1
ATOM 556 N N . PHE A 1 71 ? -9.272 -11.289 -17.594 1.00 87.81 71 PHE A N 1
ATOM 557 C CA . PHE A 1 71 ? -8.562 -10.386 -18.504 1.00 87.81 71 PHE A CA 1
ATOM 558 C C . PHE A 1 71 ? -8.511 -10.884 -19.954 1.00 87.81 71 PHE A C 1
ATOM 560 O O . PHE A 1 71 ? -7.782 -10.323 -20.774 1.00 87.81 71 PHE A O 1
ATOM 567 N N . ASP A 1 72 ? -9.313 -11.895 -20.294 1.00 88.94 72 ASP A N 1
ATOM 568 C CA . ASP A 1 72 ? -9.447 -12.392 -21.663 1.00 88.94 72 ASP A CA 1
ATOM 569 C C . ASP A 1 72 ? -9.851 -11.257 -22.622 1.00 88.94 72 ASP A C 1
ATOM 571 O O . ASP A 1 72 ? -10.884 -10.611 -22.443 1.00 88.94 72 ASP A O 1
ATOM 575 N N . GLY A 1 73 ? -9.048 -11.016 -23.663 1.00 88.62 73 GLY A N 1
ATOM 576 C CA . GLY A 1 73 ? -9.290 -9.959 -24.653 1.00 88.62 73 GLY A CA 1
ATOM 577 C C . GLY A 1 73 ? -8.694 -8.587 -24.307 1.00 88.62 73 GLY A C 1
ATOM 578 O O . GLY A 1 73 ? -8.731 -7.681 -25.145 1.00 88.62 73 GLY A O 1
ATOM 579 N N . LEU A 1 74 ? -8.132 -8.406 -23.103 1.00 89.62 74 LEU A N 1
ATOM 580 C CA . LEU A 1 74 ? -7.524 -7.131 -22.703 1.00 89.62 74 LEU A CA 1
ATOM 581 C C . LEU A 1 74 ? -6.289 -6.800 -23.553 1.00 89.62 74 LEU A C 1
ATOM 583 O O . LEU A 1 74 ? -6.063 -5.634 -23.876 1.00 89.62 74 LEU A O 1
ATOM 587 N N . ALA A 1 75 ? -5.508 -7.810 -23.948 1.00 85.62 75 ALA A N 1
ATOM 588 C CA . ALA A 1 75 ? -4.328 -7.627 -24.794 1.00 85.62 75 ALA A CA 1
ATOM 589 C C . ALA A 1 75 ? -4.698 -6.975 -26.132 1.00 85.62 75 ALA A C 1
ATOM 591 O O . ALA A 1 75 ? -4.097 -5.985 -26.543 1.00 85.62 75 ALA A O 1
ATOM 592 N N . GLU A 1 76 ? -5.719 -7.515 -26.791 1.00 88.88 76 GLU A N 1
ATOM 593 C CA . GLU A 1 76 ? -6.206 -7.077 -28.093 1.00 88.88 76 GLU A CA 1
ATOM 594 C C . GLU A 1 76 ? -6.866 -5.697 -28.016 1.00 88.88 76 GLU A C 1
ATOM 596 O O . GLU A 1 76 ? -6.636 -4.845 -28.882 1.00 88.88 76 GLU A O 1
ATOM 601 N N . ALA A 1 77 ? -7.648 -5.448 -26.960 1.00 91.19 77 ALA A N 1
ATOM 602 C CA . ALA A 1 77 ? -8.246 -4.140 -26.711 1.00 91.19 77 ALA A CA 1
ATOM 603 C C . ALA A 1 77 ? -7.164 -3.071 -26.485 1.00 91.19 77 ALA A C 1
ATOM 605 O O . ALA A 1 77 ? -7.213 -1.993 -27.081 1.00 91.19 77 ALA A O 1
ATOM 606 N N . MET A 1 78 ? -6.135 -3.385 -25.692 1.00 90.06 78 MET A N 1
ATOM 607 C CA . MET A 1 78 ? -5.015 -2.476 -25.449 1.00 90.06 78 MET A CA 1
ATOM 608 C C . MET A 1 78 ? -4.188 -2.229 -26.717 1.00 90.06 78 MET A C 1
ATOM 610 O O . MET A 1 78 ? -3.827 -1.083 -26.996 1.00 90.06 78 MET A O 1
ATOM 614 N N . GLN A 1 79 ? -3.934 -3.269 -27.517 1.00 88.25 79 GLN A N 1
ATOM 615 C CA . GLN A 1 79 ? -3.243 -3.129 -28.801 1.00 88.25 79 GLN A CA 1
ATOM 616 C C . GLN A 1 79 ? -4.012 -2.206 -29.749 1.00 88.25 79 GLN A C 1
ATOM 618 O O . GLN A 1 79 ? -3.409 -1.333 -30.362 1.00 88.25 79 GLN A O 1
ATOM 623 N N . THR A 1 80 ? -5.342 -2.310 -29.793 1.00 90.00 80 THR A N 1
ATOM 624 C CA . THR A 1 80 ? -6.190 -1.420 -30.604 1.00 90.00 80 THR A CA 1
ATOM 625 C C . THR A 1 80 ? -6.041 0.048 -30.190 1.00 90.00 80 THR A C 1
ATOM 627 O O . THR A 1 80 ? -5.896 0.922 -31.050 1.00 90.00 80 THR A O 1
ATOM 630 N N . VAL A 1 81 ? -6.023 0.331 -28.883 1.00 89.12 81 VAL A N 1
ATOM 631 C CA . VAL A 1 81 ? -5.812 1.691 -28.354 1.00 89.12 81 VAL A CA 1
ATOM 632 C C . VAL A 1 81 ? -4.444 2.233 -28.764 1.00 89.12 81 VAL A C 1
ATOM 634 O O . VAL A 1 81 ? -4.334 3.359 -29.250 1.00 89.12 81 VAL A O 1
ATOM 637 N N . VAL A 1 82 ? -3.399 1.425 -28.599 1.00 86.06 82 VAL A N 1
ATOM 638 C CA . VAL A 1 82 ? -2.023 1.815 -28.916 1.00 86.06 82 VAL A CA 1
ATOM 639 C C . VAL A 1 82 ? -1.808 2.009 -30.418 1.00 86.06 82 VAL A C 1
ATOM 641 O O . VAL A 1 82 ? -1.169 2.982 -30.812 1.00 86.06 82 VAL A O 1
ATOM 644 N N . ASP A 1 83 ? -2.375 1.145 -31.258 1.00 86.06 83 ASP A N 1
ATOM 645 C CA . ASP A 1 83 ? -2.296 1.259 -32.719 1.00 86.06 83 ASP A CA 1
ATOM 646 C C . ASP A 1 83 ? -3.049 2.493 -33.241 1.00 86.06 83 ASP A C 1
ATOM 648 O O . ASP A 1 83 ? -2.666 3.088 -34.253 1.00 86.06 83 ASP A O 1
ATOM 652 N N . THR A 1 84 ? -4.106 2.908 -32.536 1.00 86.94 84 THR A N 1
ATOM 653 C CA . THR A 1 84 ? -4.882 4.114 -32.860 1.00 86.94 84 THR A CA 1
ATOM 654 C C . THR A 1 84 ? -4.136 5.402 -32.481 1.00 86.94 84 THR A C 1
ATOM 656 O O . THR A 1 84 ? -4.348 6.444 -33.112 1.00 86.94 84 THR A O 1
ATOM 659 N N . ASP A 1 85 ? -3.198 5.349 -31.527 1.00 84.50 85 ASP A N 1
ATOM 660 C CA . ASP A 1 85 ? -2.337 6.476 -31.142 1.00 84.50 85 ASP A CA 1
ATOM 661 C C . ASP A 1 85 ? -1.198 6.725 -32.152 1.00 84.50 85 ASP A C 1
ATOM 663 O O . ASP A 1 85 ? -0.000 6.615 -31.883 1.00 84.50 85 ASP A O 1
ATOM 667 N N . THR A 1 86 ? -1.589 7.115 -33.362 1.00 77.31 86 THR A N 1
ATOM 668 C CA . THR A 1 86 ? -0.685 7.358 -34.500 1.00 77.31 86 THR A CA 1
ATOM 669 C C . THR A 1 86 ? 0.270 8.541 -34.318 1.00 77.31 86 THR A C 1
ATOM 671 O O . THR A 1 86 ? 1.199 8.711 -35.113 1.00 77.31 86 THR A O 1
ATOM 674 N N . ILE A 1 87 ? 0.062 9.373 -33.293 1.00 75.94 87 ILE A N 1
ATOM 675 C CA . ILE A 1 87 ? 0.900 10.541 -32.991 1.00 75.94 87 ILE A CA 1
ATOM 676 C C . ILE A 1 87 ? 1.742 10.365 -31.722 1.00 75.94 87 ILE A C 1
ATOM 678 O O . ILE A 1 87 ? 2.579 11.228 -31.448 1.00 75.94 87 ILE A O 1
ATOM 682 N N . GLY A 1 88 ? 1.574 9.256 -30.993 1.00 72.25 88 GLY A N 1
ATOM 683 C CA . GLY A 1 88 ? 2.275 8.989 -29.738 1.00 72.25 88 GLY A CA 1
ATOM 684 C C . GLY A 1 88 ? 1.887 9.968 -28.630 1.00 72.25 88 GLY A C 1
ATOM 685 O O . GLY A 1 88 ? 2.758 10.452 -27.906 1.00 72.25 88 GLY A O 1
ATOM 686 N N . LEU A 1 89 ? 0.603 10.319 -28.550 1.00 76.75 89 LEU A N 1
ATOM 687 C CA . LEU A 1 89 ? 0.051 11.205 -27.532 1.00 76.75 89 LEU A CA 1
ATOM 688 C C . LEU A 1 89 ? 0.190 10.601 -26.129 1.00 76.75 89 LEU A C 1
ATOM 690 O O . LEU A 1 89 ? 0.452 11.329 -25.170 1.00 76.75 89 LEU A O 1
ATOM 694 N N . TYR A 1 90 ? 0.026 9.284 -25.999 1.00 75.69 90 TYR A N 1
ATOM 695 C CA . TYR A 1 90 ? -0.033 8.605 -24.711 1.00 75.69 90 TYR A CA 1
ATOM 696 C C . TYR A 1 90 ? 1.340 8.063 -24.297 1.00 75.69 90 TYR A C 1
ATOM 698 O O . TYR A 1 90 ? 1.744 6.950 -24.647 1.00 75.69 90 TYR A O 1
ATOM 706 N N . GLN A 1 91 ? 2.071 8.857 -23.510 1.00 69.44 91 GLN A N 1
ATOM 707 C CA . GLN A 1 91 ? 3.317 8.407 -22.874 1.00 69.44 91 GLN A CA 1
ATOM 708 C C . GLN A 1 91 ? 3.047 7.484 -21.676 1.00 69.44 91 GLN A C 1
ATOM 710 O O . GLN A 1 91 ? 3.723 6.468 -21.513 1.00 69.44 91 GLN A O 1
ATOM 715 N N . SER A 1 92 ? 2.017 7.803 -20.892 1.00 77.81 92 SER A N 1
ATOM 716 C CA . SER A 1 92 ? 1.446 6.981 -19.821 1.00 77.81 92 SER A CA 1
ATOM 717 C C . SER A 1 92 ? 0.017 6.564 -20.177 1.00 77.81 92 SER A C 1
ATOM 719 O O . SER A 1 92 ? -0.565 7.085 -21.136 1.00 77.81 92 SER A O 1
ATOM 721 N N . ARG A 1 93 ? -0.547 5.600 -19.435 1.00 84.88 93 ARG A N 1
ATOM 722 C CA . ARG A 1 93 ? -1.919 5.147 -19.672 1.00 84.88 93 ARG A CA 1
ATOM 723 C C . ARG A 1 93 ? -2.884 6.328 -19.478 1.00 84.88 93 ARG A C 1
ATOM 725 O O . ARG A 1 93 ? -2.895 6.921 -18.398 1.00 84.88 93 ARG A O 1
ATOM 732 N N . PRO A 1 94 ? -3.714 6.666 -20.478 1.00 81.56 94 PRO A N 1
ATOM 733 C CA . PRO A 1 94 ? -4.694 7.731 -20.326 1.00 81.56 94 PRO A CA 1
ATOM 734 C C . PRO A 1 94 ? -5.836 7.323 -19.381 1.00 81.56 94 PRO A C 1
ATOM 736 O O . PRO A 1 94 ? -6.190 6.140 -19.304 1.00 81.56 94 PRO A O 1
ATOM 739 N N . PRO A 1 95 ? -6.459 8.286 -18.679 1.00 85.69 95 PRO A N 1
ATOM 740 C CA . PRO A 1 95 ? -7.665 8.014 -17.908 1.00 85.69 95 PRO A CA 1
ATOM 741 C C . PRO A 1 95 ? -8.787 7.544 -18.844 1.00 85.69 95 PRO A C 1
ATOM 743 O O . PRO A 1 95 ? -9.030 8.143 -19.890 1.00 85.69 95 PRO A O 1
ATOM 746 N N . LEU A 1 96 ? -9.494 6.478 -18.457 1.00 91.12 96 LEU A N 1
ATOM 747 C CA . LEU A 1 96 ? -10.580 5.895 -19.264 1.00 91.12 96 LEU A CA 1
ATOM 748 C C . LEU A 1 96 ? -11.828 6.790 -19.337 1.00 91.12 96 LEU A C 1
ATOM 750 O O . LEU A 1 96 ? -12.715 6.575 -20.164 1.00 91.12 96 LEU A O 1
ATOM 754 N N . ARG A 1 97 ? -11.913 7.783 -18.449 1.00 90.31 97 ARG A N 1
ATOM 755 C CA . ARG A 1 97 ? -13.022 8.727 -18.321 1.00 90.31 97 ARG A CA 1
ATOM 756 C C . ARG A 1 97 ? -12.487 10.153 -18.321 1.00 90.31 97 ARG A C 1
ATOM 758 O O . ARG A 1 97 ? -11.383 10.405 -17.842 1.00 90.31 97 ARG A O 1
ATOM 765 N N . ASP A 1 98 ? -13.274 11.073 -18.860 1.00 88.31 98 ASP A N 1
ATOM 766 C CA . ASP A 1 98 ? -12.972 12.498 -18.832 1.00 88.31 98 ASP A CA 1
ATOM 767 C C . ASP A 1 98 ? -13.168 13.104 -17.429 1.00 88.31 98 ASP A C 1
ATOM 769 O O . ASP A 1 98 ? -13.602 12.441 -16.484 1.00 88.31 98 ASP A O 1
ATOM 773 N N . ALA A 1 99 ? -12.872 14.399 -17.289 1.00 86.19 99 ALA A N 1
ATOM 774 C CA . ALA A 1 99 ? -13.016 15.125 -16.025 1.00 86.19 99 ALA A CA 1
ATOM 775 C C . ALA A 1 99 ? -14.464 15.178 -15.489 1.00 86.19 99 ALA A C 1
ATOM 777 O O . ALA A 1 99 ? -14.676 15.545 -14.335 1.00 86.19 99 ALA A O 1
ATOM 778 N N . LEU A 1 100 ? -15.461 14.837 -16.312 1.00 87.50 100 LEU A N 1
ATOM 779 C CA . LEU A 1 100 ? -16.877 14.780 -15.950 1.00 87.50 100 LEU A CA 1
ATOM 780 C C . LEU A 1 100 ? -17.339 13.340 -15.657 1.00 87.50 100 LEU A C 1
ATOM 782 O O . LEU A 1 100 ? -18.523 13.120 -15.401 1.00 87.50 100 LEU A O 1
ATOM 786 N N . GLY A 1 101 ? -16.427 12.360 -15.685 1.00 85.56 101 GLY A N 1
ATOM 787 C CA . GLY A 1 101 ? -16.712 10.941 -15.466 1.00 85.56 101 GLY A CA 1
ATOM 788 C C . GLY A 1 101 ? -17.296 10.219 -16.686 1.00 85.56 101 GLY A C 1
ATOM 789 O O . GLY A 1 101 ? -17.664 9.041 -16.591 1.00 85.56 101 GLY A O 1
ATOM 790 N N . THR A 1 102 ? -17.374 10.889 -17.838 1.00 91.62 102 THR A N 1
ATOM 791 C CA . THR A 1 102 ? -17.887 10.307 -19.082 1.00 91.62 102 THR A CA 1
ATOM 792 C C . THR A 1 102 ? -16.807 9.429 -19.710 1.00 91.62 102 THR A C 1
ATOM 794 O O . THR A 1 102 ? -15.663 9.874 -19.806 1.00 91.62 102 THR A O 1
ATOM 797 N N . PRO A 1 103 ? -17.116 8.196 -20.151 1.00 91.88 103 PRO A N 1
ATOM 798 C CA . PRO A 1 103 ? -16.137 7.371 -20.845 1.00 91.88 103 PRO A CA 1
ATOM 799 C C . PRO A 1 103 ? -15.569 8.046 -22.090 1.00 91.88 103 PRO A C 1
ATOM 801 O O . PRO A 1 103 ? -16.317 8.584 -22.910 1.00 91.88 103 PRO A O 1
ATOM 804 N N . VAL A 1 104 ? -14.250 7.971 -22.244 1.00 90.19 104 VAL A N 1
ATOM 805 C CA . VAL A 1 104 ? -13.557 8.411 -23.455 1.00 90.19 104 VAL A CA 1
ATOM 806 C C . VAL A 1 104 ? -13.868 7.408 -24.562 1.00 90.19 104 VAL A C 1
ATOM 808 O O . VAL A 1 104 ? -13.647 6.209 -24.395 1.00 90.19 104 VAL A O 1
ATOM 811 N N . SER A 1 105 ? -14.406 7.885 -25.687 1.00 88.56 105 SER A N 1
ATOM 812 C CA . SER A 1 105 ? -14.925 7.014 -26.751 1.00 88.56 105 SER A CA 1
ATOM 813 C C . SER A 1 105 ? -13.858 6.076 -27.309 1.00 88.56 105 SER A C 1
ATOM 815 O O . SER A 1 105 ? -14.158 4.932 -27.631 1.00 88.56 105 SER A O 1
ATOM 817 N N . GLU A 1 106 ? -12.625 6.556 -27.424 1.00 86.25 106 GLU A N 1
ATOM 818 C CA . GLU A 1 106 ? -11.476 5.832 -27.962 1.00 86.25 106 GLU A CA 1
ATOM 819 C C . GLU A 1 106 ? -10.937 4.764 -26.997 1.00 86.25 106 GLU A C 1
ATOM 821 O O . GLU A 1 106 ? -10.194 3.882 -27.411 1.00 86.25 106 GLU A O 1
ATOM 826 N N . LEU A 1 107 ? -11.313 4.834 -25.716 1.00 90.12 107 LEU A N 1
ATOM 827 C CA . LEU A 1 107 ? -10.869 3.926 -24.653 1.00 90.12 107 LEU A CA 1
ATOM 828 C C . LEU A 1 107 ? -12.017 3.064 -24.111 1.00 90.12 107 LEU A C 1
ATOM 830 O O . LEU A 1 107 ? -11.837 2.341 -23.131 1.00 90.12 107 LEU A O 1
ATOM 834 N N . ALA A 1 108 ? -13.201 3.147 -24.726 1.00 88.88 108 ALA A N 1
ATOM 835 C CA . ALA A 1 108 ? -14.413 2.492 -24.246 1.00 88.88 108 ALA A CA 1
ATOM 836 C C . ALA A 1 108 ? -14.254 0.966 -24.133 1.00 88.88 108 ALA A C 1
ATOM 838 O O . ALA A 1 108 ? -14.794 0.358 -23.209 1.00 88.88 108 ALA A O 1
ATOM 839 N N . ASP A 1 109 ? -13.448 0.369 -25.012 1.00 90.56 109 ASP A N 1
ATOM 840 C CA . ASP A 1 109 ? -13.168 -1.068 -25.023 1.00 90.56 109 ASP A CA 1
ATOM 841 C C . ASP A 1 109 ? -12.363 -1.533 -23.796 1.00 90.56 109 ASP A C 1
ATOM 843 O O . ASP A 1 109 ? -12.364 -2.718 -23.477 1.00 90.56 109 ASP A O 1
ATOM 847 N N . LEU A 1 110 ? -11.722 -0.612 -23.064 1.00 92.81 110 LEU A N 1
ATOM 848 C CA . LEU A 1 110 ? -10.986 -0.909 -21.830 1.00 92.81 110 LEU A CA 1
ATOM 849 C C . LEU A 1 110 ? -11.845 -0.793 -20.559 1.00 92.81 110 LEU A C 1
ATOM 851 O O . LEU A 1 110 ? -11.412 -1.234 -19.493 1.00 92.81 110 LEU A O 1
ATOM 855 N N . LEU A 1 111 ? -13.059 -0.232 -20.646 1.00 92.12 111 LEU A N 1
ATOM 856 C CA . LEU A 1 111 ? -13.956 -0.054 -19.495 1.00 92.12 111 LEU A CA 1
ATOM 857 C C . LEU A 1 111 ? -14.277 -1.339 -18.717 1.00 92.12 111 LEU A C 1
ATOM 859 O O . LEU A 1 111 ? -14.400 -1.234 -17.497 1.00 92.12 111 LEU A O 1
ATOM 863 N N . PRO A 1 112 ? -14.387 -2.538 -19.333 1.00 93.75 112 PRO A N 1
ATOM 864 C CA . PRO A 1 112 ? -14.604 -3.770 -18.572 1.00 93.75 112 PRO A CA 1
ATOM 865 C C . PRO A 1 112 ? -13.554 -4.014 -17.478 1.00 93.75 112 PRO A C 1
ATOM 867 O O . PRO A 1 112 ? -13.853 -4.671 -16.483 1.00 93.75 112 PRO A O 1
ATOM 870 N N . TRP A 1 113 ? -12.349 -3.452 -17.632 1.00 91.88 113 TRP A N 1
ATOM 871 C CA . TRP A 1 113 ? -11.235 -3.591 -16.695 1.00 91.88 113 TRP A CA 1
ATOM 872 C C . TRP A 1 113 ? -10.931 -2.314 -15.904 1.00 91.88 113 TRP A C 1
ATOM 874 O O . TRP A 1 113 ? -9.882 -2.235 -15.270 1.00 91.88 113 TRP A O 1
ATOM 884 N N . GLU A 1 114 ? -11.832 -1.322 -15.883 1.00 89.62 114 GLU A N 1
ATOM 885 C CA . GLU A 1 114 ? -11.606 -0.047 -15.177 1.00 89.62 114 GLU A CA 1
ATOM 886 C C . GLU A 1 114 ? -11.345 -0.218 -13.669 1.00 89.62 114 GLU A C 1
ATOM 888 O O . GLU A 1 114 ? -10.625 0.582 -13.075 1.00 89.62 114 GLU A O 1
ATOM 893 N N . GLY A 1 115 ? -11.868 -1.294 -13.069 1.00 84.62 115 GLY A N 1
ATOM 894 C CA . GLY A 1 115 ? -11.620 -1.675 -11.674 1.00 84.62 115 GLY A CA 1
ATOM 895 C C . GLY A 1 115 ? -10.256 -2.326 -11.408 1.00 84.62 115 GLY A C 1
ATOM 896 O O . GLY A 1 115 ? -9.952 -2.631 -10.261 1.00 84.62 115 GLY A O 1
ATOM 897 N N . TYR A 1 116 ? -9.431 -2.540 -12.439 1.00 85.00 116 TYR A N 1
ATOM 898 C CA . TYR A 1 116 ? -8.111 -3.169 -12.338 1.00 85.00 116 TYR A CA 1
ATOM 899 C C . TYR A 1 116 ? -7.008 -2.248 -12.897 1.00 85.00 116 TYR A C 1
ATOM 901 O O . TYR A 1 116 ? -6.376 -2.576 -13.906 1.00 85.00 116 TYR A O 1
ATOM 909 N N . PRO A 1 117 ? -6.737 -1.089 -12.265 1.00 82.31 117 PRO A N 1
ATOM 910 C CA . PRO A 1 117 ? -5.800 -0.094 -12.790 1.00 82.31 117 PRO A CA 1
ATOM 911 C C . PRO A 1 117 ? -4.384 -0.650 -12.997 1.00 82.31 117 PRO A C 1
ATOM 913 O O . PRO A 1 117 ? -3.801 -0.421 -14.051 1.00 82.31 117 PRO A O 1
ATOM 916 N N . ALA A 1 118 ? -3.872 -1.468 -12.072 1.00 77.75 118 ALA A N 1
ATOM 917 C CA . ALA A 1 118 ? -2.547 -2.084 -12.196 1.00 77.75 118 ALA A CA 1
ATOM 918 C C . ALA A 1 118 ? -2.436 -3.047 -13.395 1.00 77.75 118 ALA A C 1
ATOM 920 O O . ALA A 1 118 ? -1.406 -3.094 -14.071 1.00 77.75 118 ALA A O 1
ATOM 921 N N . ALA A 1 119 ? -3.506 -3.794 -13.695 1.00 83.00 119 ALA A N 1
ATOM 922 C CA . ALA A 1 119 ? -3.563 -4.639 -14.885 1.00 83.00 119 ALA A CA 1
ATOM 923 C C . ALA A 1 119 ? -3.534 -3.774 -16.150 1.00 83.00 119 ALA A C 1
ATOM 925 O O . ALA A 1 119 ? -2.702 -3.996 -17.027 1.00 83.00 119 ALA A O 1
ATOM 926 N N . LEU A 1 120 ? -4.384 -2.746 -16.217 1.00 87.88 120 LEU A N 1
ATOM 927 C CA . LEU A 1 120 ? -4.408 -1.808 -17.338 1.00 87.88 120 LEU A CA 1
ATOM 928 C C . LEU A 1 120 ? -3.047 -1.131 -17.558 1.00 87.88 120 LEU A C 1
ATOM 930 O O . LEU A 1 120 ? -2.599 -1.029 -18.699 1.00 87.88 120 LEU A O 1
ATOM 934 N N . ASP A 1 121 ? -2.377 -0.701 -16.488 1.00 82.56 121 ASP A N 1
ATOM 935 C CA . ASP A 1 121 ? -1.046 -0.093 -16.550 1.00 82.56 121 ASP A CA 1
ATOM 936 C C . ASP A 1 121 ? 0.007 -1.087 -17.042 1.00 82.56 121 ASP A C 1
ATOM 938 O O . ASP A 1 121 ? 0.790 -0.756 -17.932 1.00 82.56 121 ASP A O 1
ATOM 942 N N . THR A 1 122 ? -0.029 -2.333 -16.561 1.00 78.31 122 THR A N 1
ATOM 943 C CA . THR A 1 122 ? 0.871 -3.400 -17.023 1.00 78.31 122 THR A CA 1
ATOM 944 C C . THR A 1 122 ? 0.693 -3.655 -18.517 1.00 78.31 122 THR A C 1
ATOM 946 O O . THR A 1 122 ? 1.668 -3.616 -19.266 1.00 78.31 122 THR A O 1
ATOM 949 N N . PHE A 1 123 ? -0.546 -3.849 -18.985 1.00 83.38 123 PHE A N 1
ATOM 950 C CA . PHE A 1 123 ? -0.832 -4.073 -20.404 1.00 83.38 123 PHE A CA 1
ATOM 951 C C . PHE A 1 123 ? -0.415 -2.873 -21.259 1.00 83.38 123 PHE A C 1
ATOM 953 O O . PHE A 1 123 ? 0.264 -3.040 -22.273 1.00 83.38 123 PHE A O 1
ATOM 960 N N . PHE A 1 124 ? -0.725 -1.647 -20.833 1.00 84.69 124 PHE A N 1
ATOM 961 C CA . PHE A 1 124 ? -0.307 -0.439 -21.545 1.00 84.69 124 PHE A CA 1
ATOM 962 C C . PHE A 1 124 ? 1.226 -0.300 -21.603 1.00 84.69 124 PHE A C 1
ATOM 964 O O . PHE A 1 124 ? 1.803 0.078 -22.631 1.00 84.69 124 PHE A O 1
ATOM 971 N N . MET A 1 125 ? 1.912 -0.642 -20.510 1.00 75.56 125 MET A N 1
ATOM 972 C CA . MET A 1 125 ? 3.368 -0.616 -20.413 1.00 75.56 125 MET A CA 1
ATOM 973 C C . MET A 1 125 ? 4.033 -1.638 -21.335 1.00 75.56 125 MET A C 1
ATOM 975 O O . MET A 1 125 ? 5.205 -1.464 -21.653 1.00 75.56 125 MET A O 1
ATOM 979 N N . VAL A 1 126 ? 3.329 -2.650 -21.830 1.00 73.31 126 VAL A N 1
ATOM 980 C CA . VAL A 1 126 ? 3.979 -3.754 -22.556 1.00 73.31 126 VAL A CA 1
ATOM 981 C C . VAL A 1 126 ? 3.488 -3.884 -23.977 1.00 73.31 126 VAL A C 1
ATOM 983 O O . VAL A 1 126 ? 4.184 -4.459 -24.792 1.00 73.31 126 VAL A O 1
ATOM 986 N N . THR A 1 127 ? 2.345 -3.297 -24.305 1.00 81.56 127 THR A N 1
ATOM 987 C CA . THR A 1 127 ? 1.783 -3.325 -25.657 1.00 81.56 127 THR A CA 1
ATOM 988 C C . THR A 1 127 ? 2.808 -2.852 -26.694 1.00 81.56 127 THR A C 1
ATOM 990 O O . THR A 1 127 ? 3.483 -1.830 -26.494 1.00 81.56 127 THR A O 1
ATOM 993 N N . GLU A 1 128 ? 2.951 -3.617 -27.782 1.00 79.00 128 GLU A N 1
ATOM 994 C CA . GLU A 1 128 ? 3.940 -3.350 -28.829 1.00 79.00 128 GLU A CA 1
ATOM 995 C C . GLU A 1 128 ? 3.629 -2.008 -29.508 1.00 79.00 128 GLU A C 1
ATOM 997 O O . GLU A 1 128 ? 2.473 -1.694 -29.788 1.00 79.00 128 GLU A O 1
ATOM 1002 N N . ARG A 1 129 ? 4.664 -1.203 -29.781 1.00 81.75 129 ARG A N 1
ATOM 1003 C CA . ARG A 1 129 ? 4.542 0.062 -30.524 1.00 81.75 129 ARG A CA 1
ATOM 1004 C C . ARG A 1 129 ? 5.496 0.068 -31.691 1.00 81.75 129 ARG A C 1
ATOM 1006 O O . ARG A 1 129 ? 6.709 -0.051 -31.515 1.00 81.75 129 ARG A O 1
ATOM 1013 N N . VAL A 1 130 ? 4.965 0.290 -32.883 1.00 76.88 130 VAL A N 1
ATOM 1014 C CA . VAL A 1 130 ? 5.791 0.548 -34.059 1.00 76.88 130 VAL A CA 1
ATOM 1015 C C . VAL A 1 130 ? 6.461 1.919 -33.956 1.00 76.88 130 VAL A C 1
ATOM 1017 O O . VAL A 1 130 ? 5.919 2.872 -33.398 1.00 76.88 130 VAL A O 1
ATOM 1020 N N . ALA A 1 131 ? 7.664 2.031 -34.513 1.00 70.00 131 ALA A N 1
ATOM 1021 C CA . ALA A 1 131 ? 8.357 3.307 -34.611 1.00 70.00 131 ALA A CA 1
ATOM 1022 C C . ALA A 1 131 ? 7.591 4.252 -35.552 1.00 70.00 131 ALA A C 1
ATOM 1024 O O . ALA A 1 131 ? 7.598 4.072 -36.768 1.00 70.00 131 ALA A O 1
ATOM 1025 N N . LEU A 1 132 ? 6.953 5.285 -34.996 1.00 67.44 132 LEU A N 1
ATOM 1026 C CA . LEU A 1 132 ? 6.197 6.277 -35.777 1.00 67.44 132 LEU A CA 1
ATOM 1027 C C . LEU A 1 132 ? 7.100 7.229 -36.586 1.00 67.44 132 LEU A C 1
ATOM 1029 O O . LEU A 1 132 ? 6.635 7.914 -37.496 1.00 67.44 132 LEU A O 1
ATOM 1033 N N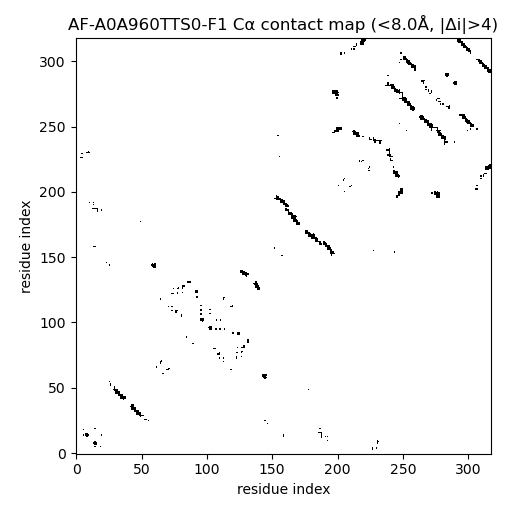 . ARG A 1 133 ? 8.394 7.317 -36.245 1.00 65.00 133 ARG A N 1
ATOM 1034 C CA . ARG A 1 133 ? 9.395 8.166 -36.915 1.00 65.00 133 ARG A CA 1
ATOM 1035 C C . ARG A 1 133 ? 10.732 7.424 -37.019 1.00 65.00 133 ARG A C 1
ATOM 1037 O O . ARG A 1 133 ? 11.007 6.606 -36.147 1.00 65.00 133 ARG A O 1
ATOM 1044 N N . PRO A 1 134 ? 11.606 7.759 -37.990 1.00 60.47 134 PRO A N 1
ATOM 1045 C CA . PRO A 1 134 ? 12.935 7.144 -38.118 1.00 60.47 134 PRO A CA 1
ATOM 1046 C C . PRO A 1 134 ? 13.830 7.285 -36.876 1.00 60.47 134 PRO A C 1
ATOM 1048 O O . PRO A 1 134 ? 14.744 6.495 -36.687 1.00 60.47 134 PRO A O 1
ATOM 1051 N N . THR A 1 135 ? 13.580 8.299 -36.042 1.00 52.50 135 THR A N 1
ATOM 1052 C CA . THR A 1 135 ? 14.306 8.563 -34.789 1.00 52.50 135 THR A CA 1
ATOM 1053 C C . THR A 1 135 ? 13.660 7.916 -33.562 1.00 52.50 135 THR A C 1
ATOM 1055 O O . THR A 1 135 ? 14.200 8.035 -32.469 1.00 52.50 135 THR A O 1
ATOM 1058 N N . HIS A 1 136 ? 12.489 7.289 -33.704 1.00 60.59 136 HIS A N 1
ATOM 1059 C CA . HIS A 1 136 ? 11.821 6.580 -32.616 1.00 60.59 136 HIS A CA 1
ATOM 1060 C C . HIS A 1 136 ? 12.184 5.098 -32.670 1.00 60.59 136 HIS A C 1
ATOM 1062 O O . HIS A 1 136 ? 12.205 4.491 -33.738 1.00 60.59 136 HIS A O 1
ATOM 1068 N N . VAL A 1 137 ? 12.442 4.507 -31.509 1.00 61.09 137 VAL A N 1
ATOM 1069 C CA . VAL A 1 137 ? 12.669 3.066 -31.377 1.00 61.09 137 VAL A CA 1
ATOM 1070 C C . VAL A 1 137 ? 11.317 2.387 -31.171 1.00 61.09 137 VAL A C 1
ATOM 1072 O O . VAL A 1 137 ? 10.510 2.844 -30.363 1.00 61.09 137 VAL A O 1
ATOM 1075 N N . ALA A 1 138 ? 11.047 1.320 -31.927 1.00 65.38 138 ALA A N 1
ATOM 1076 C CA . ALA A 1 138 ? 9.850 0.510 -31.729 1.00 65.38 138 ALA A CA 1
ATOM 1077 C C . ALA A 1 138 ? 9.891 -0.133 -30.336 1.00 65.38 138 ALA A C 1
ATOM 1079 O O . ALA A 1 138 ? 10.916 -0.679 -29.926 1.00 65.38 138 ALA A O 1
ATOM 1080 N N . LYS A 1 139 ? 8.775 -0.092 -29.616 1.00 68.69 139 LYS A N 1
ATOM 1081 C CA . LYS A 1 139 ? 8.641 -0.740 -28.316 1.00 68.69 139 LYS A CA 1
ATOM 1082 C C . LYS A 1 139 ? 8.234 -2.184 -28.546 1.00 68.69 139 LYS A C 1
ATOM 1084 O O . LYS A 1 139 ? 7.114 -2.426 -28.977 1.00 68.69 139 LYS A O 1
ATOM 1089 N N . ARG A 1 140 ? 9.126 -3.126 -28.254 1.00 63.59 140 ARG A N 1
ATOM 1090 C CA . ARG A 1 140 ? 8.836 -4.562 -28.291 1.00 63.59 140 ARG A CA 1
ATOM 1091 C C . ARG A 1 140 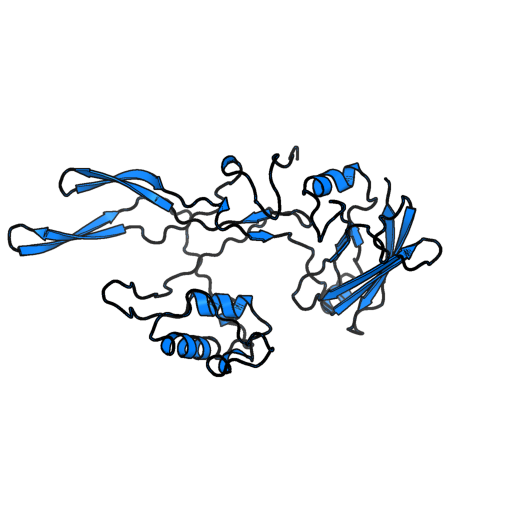? 9.052 -5.135 -26.897 1.00 63.59 140 ARG A C 1
ATOM 1093 O O . ARG A 1 140 ? 10.202 -5.151 -26.461 1.00 63.59 140 ARG A O 1
ATOM 1100 N N . PRO A 1 141 ? 8.004 -5.563 -26.177 1.00 59.38 141 PRO A N 1
ATOM 1101 C CA . PRO A 1 141 ? 8.207 -6.256 -24.911 1.00 59.38 141 PRO A CA 1
ATOM 1102 C C . PRO A 1 141 ? 8.914 -7.589 -25.199 1.00 59.38 141 PRO A C 1
ATOM 1104 O O . PRO A 1 141 ? 8.364 -8.458 -25.870 1.00 59.38 141 PRO A O 1
ATOM 1107 N N . VAL A 1 142 ? 10.156 -7.754 -24.744 1.00 54.72 142 VAL A N 1
ATOM 1108 C CA . VAL A 1 142 ? 10.879 -9.032 -24.905 1.00 54.72 142 VAL A CA 1
ATOM 1109 C C . VAL A 1 142 ? 10.824 -9.848 -23.615 1.00 54.72 142 VAL A C 1
ATOM 1111 O O . VAL A 1 142 ? 10.638 -11.062 -23.670 1.00 54.72 142 VAL A O 1
ATOM 1114 N N . SER A 1 143 ? 10.920 -9.171 -22.467 1.00 58.12 143 SER A N 1
ATOM 1115 C CA . SER A 1 143 ? 10.992 -9.779 -21.138 1.00 58.12 143 SER A CA 1
ATOM 1116 C C . SER A 1 143 ? 10.416 -8.848 -20.072 1.00 58.12 143 SER A C 1
ATOM 1118 O O . SER A 1 143 ? 10.323 -7.637 -20.275 1.00 58.12 143 SER A O 1
ATOM 1120 N N . PHE A 1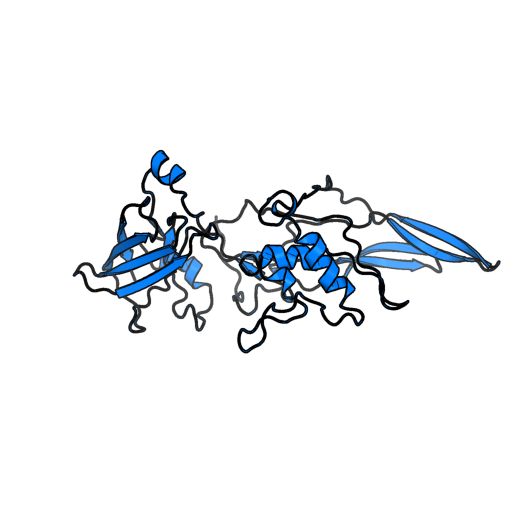 144 ? 10.083 -9.434 -18.925 1.00 61.94 144 PHE A N 1
ATOM 1121 C CA . PHE A 1 144 ? 9.694 -8.744 -17.702 1.00 61.94 144 PHE A CA 1
ATOM 1122 C C . PHE A 1 144 ? 10.628 -9.145 -16.577 1.00 61.94 144 PHE A C 1
ATOM 1124 O O . PHE A 1 144 ? 11.105 -10.280 -16.549 1.00 61.94 144 PHE A O 1
ATOM 1131 N N . TYR A 1 145 ? 10.814 -8.230 -15.635 1.00 66.81 145 TYR A N 1
ATOM 1132 C CA . TYR A 1 145 ? 11.534 -8.491 -14.404 1.00 66.81 145 TYR A CA 1
ATOM 1133 C C . TYR A 1 145 ? 10.601 -8.215 -13.233 1.00 66.81 145 TYR A C 1
ATOM 1135 O O . TYR A 1 145 ? 9.922 -7.191 -13.197 1.00 66.81 145 TYR A O 1
ATOM 1143 N N . GLU A 1 146 ? 10.553 -9.161 -12.306 1.00 70.31 146 GLU A N 1
ATOM 1144 C CA . GLU A 1 146 ? 9.827 -9.052 -11.050 1.00 70.31 146 GLU A CA 1
ATOM 1145 C C . GLU A 1 146 ? 10.828 -9.280 -9.925 1.00 70.31 146 GLU A C 1
ATOM 1147 O O . GLU A 1 146 ? 11.615 -10.235 -9.960 1.00 70.31 146 GLU A O 1
ATOM 1152 N N . TYR A 1 147 ? 10.773 -8.403 -8.930 1.00 77.94 147 TYR A N 1
ATOM 1153 C CA . TYR A 1 147 ? 11.440 -8.588 -7.657 1.00 77.94 147 TYR A CA 1
ATOM 1154 C C . TYR A 1 147 ? 10.374 -8.632 -6.567 1.00 77.94 147 TYR A C 1
ATOM 1156 O O . TYR A 1 147 ? 9.610 -7.681 -6.411 1.00 77.94 147 TYR A O 1
ATOM 1164 N N . VAL A 1 148 ? 10.319 -9.739 -5.825 1.00 81.44 148 VAL A N 1
ATOM 1165 C CA . VAL A 1 148 ? 9.450 -9.870 -4.653 1.00 81.44 148 VAL A CA 1
ATOM 1166 C C . VAL A 1 148 ? 10.308 -9.686 -3.411 1.00 81.44 148 VAL A C 1
ATOM 1168 O O . VAL A 1 148 ? 11.095 -10.568 -3.061 1.00 81.44 148 VAL A O 1
ATOM 1171 N N . ASP A 1 149 ? 10.152 -8.546 -2.744 1.00 83.12 149 ASP A N 1
ATOM 1172 C CA . ASP A 1 149 ? 10.824 -8.281 -1.476 1.00 83.12 149 ASP A CA 1
ATOM 1173 C C . ASP A 1 149 ? 10.104 -9.011 -0.334 1.00 83.12 149 ASP A C 1
ATOM 1175 O O . ASP A 1 149 ? 9.021 -8.620 0.097 1.00 83.12 149 ASP A O 1
ATOM 1179 N N . THR A 1 150 ? 10.695 -10.099 0.161 1.00 83.00 150 THR A N 1
ATOM 1180 C CA . THR A 1 150 ? 10.153 -10.861 1.299 1.00 83.00 150 THR A CA 1
ATOM 1181 C C . THR A 1 150 ? 10.751 -10.438 2.641 1.00 83.00 150 THR A C 1
ATOM 1183 O O . THR A 1 150 ? 10.520 -11.113 3.644 1.00 83.00 150 THR A O 1
ATOM 1186 N N . SER A 1 151 ? 11.588 -9.398 2.662 1.00 81.25 151 SER A N 1
ATOM 1187 C CA . SER A 1 151 ? 12.286 -8.930 3.866 1.00 81.25 151 SER A CA 1
ATOM 1188 C C . SER A 1 151 ? 11.555 -7.797 4.589 1.00 81.25 151 SER A C 1
ATOM 1190 O O . SER A 1 151 ? 11.945 -7.426 5.694 1.00 81.25 151 SER A O 1
ATOM 1192 N N . VAL A 1 152 ? 10.480 -7.282 3.990 1.00 80.88 152 VAL A N 1
ATOM 1193 C CA . VAL A 1 152 ? 9.663 -6.207 4.552 1.00 80.88 152 VAL A CA 1
ATOM 1194 C C . VAL A 1 152 ? 8.800 -6.659 5.727 1.00 80.88 152 VAL A C 1
ATOM 1196 O O . VAL A 1 152 ? 8.415 -7.823 5.860 1.00 80.88 152 VAL A O 1
ATOM 1199 N N . HIS A 1 153 ? 8.451 -5.695 6.570 1.00 77.62 153 HIS A N 1
ATOM 1200 C CA . HIS A 1 153 ? 7.609 -5.860 7.742 1.00 77.62 153 HIS A CA 1
ATOM 1201 C C . HIS A 1 153 ? 6.343 -5.015 7.606 1.00 77.62 153 HIS A C 1
ATOM 1203 O O . HIS A 1 153 ? 6.391 -3.863 7.181 1.00 77.62 153 HIS A O 1
ATOM 1209 N N . ASN A 1 154 ? 5.198 -5.580 7.986 1.00 74.81 154 ASN A N 1
ATOM 1210 C CA . ASN A 1 154 ? 3.922 -4.879 7.874 1.00 74.81 154 ASN A CA 1
ATOM 1211 C C . ASN A 1 154 ? 3.865 -3.638 8.769 1.00 74.81 154 ASN A C 1
ATOM 1213 O O . ASN A 1 154 ? 4.380 -3.641 9.887 1.00 74.81 154 ASN A O 1
ATOM 1217 N N . GLY A 1 155 ? 3.178 -2.603 8.290 1.00 69.25 155 GLY A N 1
ATOM 1218 C CA . GLY A 1 155 ? 3.012 -1.328 8.984 1.00 69.25 155 GLY A CA 1
ATOM 1219 C C . GLY A 1 155 ? 4.175 -0.346 8.825 1.00 69.25 155 GLY A C 1
ATOM 1220 O O . GLY A 1 155 ? 4.050 0.789 9.276 1.00 69.25 155 GLY A O 1
ATOM 1221 N N . PHE A 1 156 ? 5.274 -0.731 8.171 1.00 72.50 156 PHE A N 1
ATOM 1222 C CA . PHE A 1 156 ? 6.392 0.172 7.895 1.00 72.50 156 PHE A CA 1
ATOM 1223 C C . PHE A 1 156 ? 6.331 0.723 6.479 1.00 72.50 156 PHE A C 1
ATOM 1225 O O . PHE A 1 156 ? 5.989 0.011 5.545 1.00 72.50 156 PHE A O 1
ATOM 1232 N N . ILE A 1 157 ? 6.701 1.992 6.307 1.00 75.31 157 ILE A N 1
ATOM 1233 C CA . ILE A 1 157 ? 6.782 2.593 4.974 1.00 75.31 157 ILE A CA 1
ATOM 1234 C C . ILE A 1 157 ? 8.145 2.282 4.364 1.00 75.31 157 ILE A C 1
ATOM 1236 O O . ILE A 1 157 ? 9.176 2.705 4.894 1.00 75.31 157 ILE A O 1
ATOM 1240 N N . TYR A 1 158 ? 8.119 1.618 3.217 1.00 79.94 158 TYR A N 1
ATOM 1241 C CA . TYR A 1 158 ? 9.268 1.351 2.365 1.00 79.94 158 TYR A CA 1
ATOM 1242 C C . TYR A 1 158 ? 9.204 2.224 1.122 1.00 79.94 158 TYR A C 1
ATOM 1244 O O . TYR A 1 158 ? 8.124 2.528 0.625 1.00 79.94 158 TYR A O 1
ATOM 1252 N N . PHE A 1 159 ? 10.368 2.598 0.605 1.00 84.69 159 PHE A N 1
ATOM 1253 C CA . PHE A 1 159 ? 10.485 3.363 -0.628 1.00 84.69 159 PHE A CA 1
ATOM 1254 C C . PHE A 1 159 ? 11.181 2.501 -1.675 1.00 84.69 159 PHE A C 1
ATOM 1256 O O . PHE A 1 159 ? 12.295 2.028 -1.451 1.00 84.69 159 PHE A O 1
ATOM 1263 N N . TYR A 1 160 ? 10.533 2.319 -2.819 1.00 88.00 160 TYR A N 1
ATOM 1264 C CA . TYR A 1 160 ? 11.080 1.589 -3.955 1.00 88.00 160 TYR A CA 1
ATOM 1265 C C . TYR A 1 160 ? 11.253 2.529 -5.133 1.00 88.00 160 TYR A C 1
ATOM 1267 O O . TYR A 1 160 ? 10.419 3.393 -5.379 1.00 88.00 160 TYR A O 1
ATOM 1275 N N . SER A 1 161 ? 12.334 2.349 -5.879 1.00 85.50 161 SER A N 1
ATOM 1276 C CA . SER A 1 161 ? 12.607 3.106 -7.093 1.00 85.50 161 SER A CA 1
ATOM 1277 C C . SER A 1 161 ? 13.204 2.173 -8.135 1.00 85.50 161 SER A C 1
ATOM 1279 O O . SER A 1 161 ? 13.942 1.247 -7.794 1.00 85.50 161 SER A O 1
ATOM 1281 N N . VAL A 1 162 ? 12.867 2.406 -9.401 1.00 85.50 162 VAL A N 1
ATOM 1282 C CA . VAL A 1 162 ? 13.421 1.662 -10.534 1.00 85.50 162 VAL A CA 1
ATOM 1283 C C . VAL A 1 162 ? 14.243 2.634 -11.359 1.00 85.50 162 VAL A C 1
ATOM 1285 O O . VAL A 1 162 ? 13.698 3.513 -12.024 1.00 85.50 162 VAL A O 1
ATOM 1288 N N . THR A 1 163 ? 15.562 2.472 -11.317 1.00 78.12 163 THR A N 1
ATOM 1289 C CA . THR A 1 163 ? 16.496 3.325 -12.050 1.00 78.12 163 THR A CA 1
ATOM 1290 C C . THR A 1 163 ? 17.106 2.574 -13.226 1.00 78.12 163 THR A C 1
ATOM 1292 O O . THR A 1 163 ? 17.263 1.354 -13.208 1.00 78.12 163 THR A O 1
ATOM 1295 N N . ALA A 1 164 ? 17.443 3.321 -14.275 1.00 75.88 164 ALA A N 1
ATOM 1296 C CA . ALA A 1 164 ? 18.324 2.841 -15.327 1.00 75.88 164 ALA A CA 1
ATOM 1297 C C . ALA A 1 164 ? 19.750 3.309 -15.021 1.00 75.88 164 ALA A C 1
ATOM 1299 O O . ALA A 1 164 ? 19.956 4.467 -14.635 1.00 75.88 164 ALA A O 1
ATOM 1300 N N . SER A 1 165 ? 20.712 2.415 -15.210 1.00 72.06 165 SER A N 1
ATOM 1301 C CA . SER A 1 165 ? 22.141 2.706 -15.164 1.00 72.06 165 SER A CA 1
ATOM 1302 C C . SER A 1 165 ? 22.783 2.395 -16.513 1.00 72.06 165 SER A C 1
ATOM 1304 O O . SER A 1 165 ? 22.306 1.542 -17.265 1.00 72.06 165 SER A O 1
ATOM 1306 N N . ASP A 1 166 ? 23.861 3.107 -16.832 1.00 68.69 166 ASP A N 1
ATOM 1307 C CA . ASP A 1 166 ? 24.760 2.753 -17.925 1.00 68.69 166 ASP A CA 1
ATOM 1308 C C . ASP A 1 166 ? 26.179 2.455 -17.412 1.00 68.69 166 ASP A C 1
ATOM 1310 O O . ASP A 1 166 ? 26.452 2.430 -16.208 1.00 68.69 166 ASP A O 1
ATOM 1314 N N . HIS A 1 167 ? 27.084 2.166 -18.344 1.00 72.12 167 HIS A N 1
ATOM 1315 C CA . HIS A 1 167 ? 28.494 1.947 -18.057 1.00 72.12 167 HIS A CA 1
ATOM 1316 C C . HIS A 1 167 ? 29.322 3.151 -18.491 1.00 72.12 167 HIS A C 1
ATOM 1318 O O . HIS A 1 167 ? 29.108 3.717 -19.565 1.00 72.12 167 HIS A O 1
ATOM 1324 N N . ALA A 1 168 ? 30.338 3.491 -17.698 1.00 71.00 168 ALA A N 1
ATOM 1325 C CA . ALA A 1 168 ? 31.366 4.414 -18.136 1.00 71.00 168 ALA A CA 1
ATOM 1326 C C . ALA A 1 168 ? 32.167 3.748 -19.254 1.00 71.00 168 ALA A C 1
ATOM 1328 O O . ALA A 1 168 ? 32.640 2.615 -19.121 1.00 71.00 168 ALA A O 1
ATOM 1329 N N . VAL A 1 169 ? 32.317 4.464 -20.363 1.00 78.62 169 VAL A N 1
ATOM 1330 C CA . VAL A 1 169 ? 32.999 3.973 -21.558 1.00 78.62 169 VAL A CA 1
ATOM 1331 C C . VAL A 1 169 ? 34.134 4.914 -21.928 1.00 78.62 169 VAL A C 1
ATOM 1333 O O . VAL A 1 169 ? 33.977 6.133 -21.900 1.00 78.62 169 VAL A O 1
ATOM 1336 N N . ASP A 1 170 ? 35.284 4.341 -22.267 1.00 78.88 170 ASP A N 1
ATOM 1337 C CA . ASP A 1 170 ? 36.399 5.064 -22.867 1.00 78.88 170 ASP A CA 1
ATOM 1338 C C . ASP A 1 170 ? 36.449 4.784 -24.371 1.00 78.88 170 ASP A C 1
ATOM 1340 O O . ASP A 1 170 ? 36.137 3.684 -24.836 1.00 78.88 170 ASP A O 1
ATOM 1344 N N . LEU A 1 171 ? 36.799 5.814 -25.134 1.00 77.19 171 LEU A N 1
ATOM 1345 C CA . LEU A 1 171 ? 36.828 5.806 -26.592 1.00 77.19 171 LEU A CA 1
ATOM 1346 C C . LEU A 1 171 ? 38.256 6.093 -27.055 1.00 77.19 171 LEU A C 1
ATOM 1348 O O . LEU A 1 171 ? 38.663 7.250 -27.173 1.00 77.19 171 LEU A O 1
ATOM 1352 N N . ASP A 1 172 ? 38.996 5.035 -27.383 1.00 76.69 172 ASP A N 1
ATOM 1353 C CA . ASP A 1 172 ? 40.317 5.140 -28.004 1.00 76.69 172 ASP A CA 1
ATOM 1354 C C . ASP A 1 172 ? 40.197 4.972 -29.527 1.00 76.69 172 ASP A C 1
ATOM 1356 O O . ASP A 1 172 ? 40.155 3.867 -30.087 1.00 76.69 172 ASP A O 1
ATOM 1360 N N . GLY A 1 173 ? 40.061 6.104 -30.222 1.00 75.12 173 GLY A N 1
ATOM 1361 C CA . GLY A 1 173 ? 39.856 6.156 -31.668 1.00 75.12 173 GLY A CA 1
ATOM 1362 C C . GLY A 1 173 ? 38.496 5.590 -32.093 1.00 75.12 173 GLY A C 1
ATOM 1363 O O . GLY A 1 173 ? 37.511 6.318 -32.136 1.00 75.12 173 GLY A O 1
ATOM 1364 N N . THR A 1 174 ? 38.457 4.301 -32.453 1.00 62.38 174 THR A N 1
ATOM 1365 C CA . THR A 1 174 ? 37.213 3.573 -32.809 1.00 62.38 174 THR A CA 1
ATOM 1366 C C . THR A 1 174 ? 36.909 2.403 -31.875 1.00 62.38 174 THR A C 1
ATOM 1368 O O . THR A 1 174 ? 35.897 1.736 -32.063 1.00 62.38 174 THR A O 1
ATOM 1371 N N . ASN A 1 175 ? 37.771 2.144 -30.889 1.00 63.34 175 ASN A N 1
ATOM 1372 C CA . ASN A 1 175 ? 37.554 1.091 -29.908 1.00 63.34 175 ASN A CA 1
ATOM 1373 C C . ASN A 1 175 ? 36.870 1.685 -28.679 1.00 63.34 175 ASN A C 1
ATOM 1375 O O . ASN A 1 175 ? 37.352 2.670 -28.122 1.00 63.34 175 ASN A O 1
ATOM 1379 N N . LEU A 1 176 ? 35.766 1.067 -28.270 1.00 68.25 176 LEU A N 1
ATOM 1380 C CA . LEU A 1 176 ? 35.019 1.424 -27.073 1.00 68.25 176 LEU A CA 1
ATOM 1381 C C . LEU A 1 176 ? 35.281 0.366 -25.999 1.00 68.25 176 LEU A C 1
ATOM 1383 O O . LEU A 1 176 ? 35.097 -0.828 -26.242 1.00 68.25 176 LEU A O 1
ATOM 1387 N N . THR A 1 177 ? 35.728 0.792 -24.822 1.00 74.94 177 THR A N 1
ATOM 1388 C CA . THR A 1 177 ? 35.999 -0.087 -23.679 1.00 74.94 177 THR A CA 1
ATOM 1389 C C . THR A 1 177 ? 35.178 0.351 -22.477 1.00 74.94 177 THR A C 1
ATOM 1391 O O . THR A 1 177 ? 35.171 1.520 -22.107 1.00 74.94 177 THR A O 1
ATOM 1394 N N . VAL A 1 178 ? 34.481 -0.592 -21.840 1.00 71.06 178 VAL A N 1
ATOM 1395 C CA . VAL A 1 178 ? 33.811 -0.337 -20.558 1.00 71.06 178 VAL A CA 1
ATOM 1396 C C . VAL A 1 178 ? 34.881 -0.178 -19.480 1.00 71.06 178 VAL A C 1
ATOM 1398 O O . VAL A 1 178 ? 35.691 -1.082 -19.267 1.00 71.06 178 VAL A O 1
ATOM 1401 N N . THR A 1 179 ? 34.910 0.979 -18.824 1.00 74.88 179 THR A N 1
ATOM 1402 C CA . THR A 1 179 ? 35.909 1.335 -17.805 1.00 74.88 179 THR A CA 1
ATOM 1403 C C . THR A 1 179 ? 35.349 1.355 -16.387 1.00 74.88 179 THR A C 1
ATOM 1405 O O . THR A 1 179 ? 36.133 1.352 -15.437 1.00 74.88 179 THR A O 1
ATOM 1408 N N . GLY A 1 180 ? 34.025 1.310 -16.223 1.00 67.12 180 GLY A N 1
ATOM 1409 C CA . GLY A 1 180 ? 33.391 1.223 -14.911 1.00 67.12 180 GLY A CA 1
ATOM 1410 C C . GLY A 1 180 ? 31.882 1.448 -14.936 1.00 67.12 180 GLY A C 1
ATOM 1411 O O . GLY A 1 180 ? 31.233 1.337 -15.978 1.00 67.12 180 GLY A O 1
ATOM 1412 N N . GLU A 1 181 ? 31.338 1.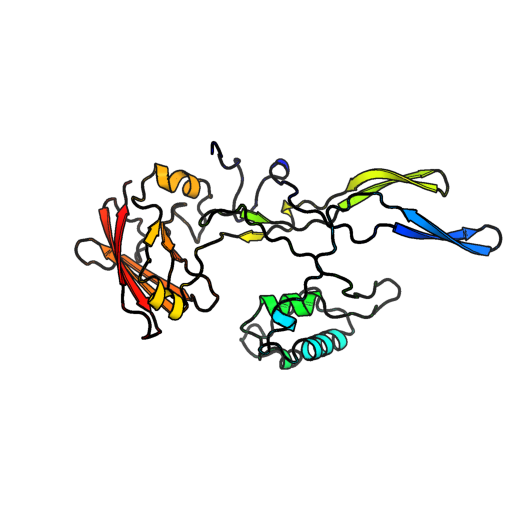767 -13.765 1.00 68.25 181 GLU A N 1
ATOM 1413 C CA . GLU A 1 181 ? 29.953 2.214 -13.594 1.00 68.25 181 GLU A CA 1
ATOM 1414 C C . GLU A 1 181 ? 29.760 3.581 -14.247 1.00 68.25 181 GLU A C 1
ATOM 1416 O O . GLU A 1 181 ? 30.617 4.461 -14.138 1.00 68.25 181 GLU A O 1
ATOM 1421 N N . GLY A 1 182 ? 28.660 3.731 -14.975 1.00 69.31 182 GLY A N 1
ATOM 1422 C CA . GLY A 1 182 ? 28.301 4.971 -15.638 1.00 69.31 182 GLY A CA 1
ATOM 1423 C C . GLY A 1 182 ? 27.358 5.821 -14.797 1.00 69.31 182 GLY A C 1
ATOM 1424 O O . GLY A 1 182 ? 27.426 5.849 -13.568 1.00 69.31 182 GLY A O 1
ATOM 1425 N N . LEU A 1 183 ? 26.496 6.566 -15.473 1.00 68.38 183 LEU A N 1
ATOM 1426 C CA . LEU A 1 183 ? 25.466 7.365 -14.838 1.00 68.38 183 LEU A CA 1
ATOM 1427 C C . LEU A 1 183 ? 24.301 6.466 -14.429 1.00 68.38 183 LEU A C 1
ATOM 1429 O O . LEU A 1 183 ? 23.831 5.625 -15.193 1.00 68.38 183 LEU A O 1
ATOM 1433 N N . VAL A 1 184 ? 23.804 6.697 -13.220 1.00 74.12 184 VAL A N 1
ATOM 1434 C CA . VAL A 1 184 ? 22.553 6.125 -12.729 1.00 74.12 184 VAL A CA 1
ATOM 1435 C C . VAL A 1 184 ? 21.547 7.251 -12.541 1.00 74.12 184 VAL A C 1
ATOM 1437 O O . VAL A 1 184 ? 21.904 8.350 -12.105 1.00 74.12 184 VAL A O 1
ATOM 1440 N N . GLY A 1 185 ? 20.291 6.996 -12.906 1.00 72.81 185 GLY A N 1
ATOM 1441 C CA . GLY A 1 185 ? 19.200 7.907 -12.572 1.00 72.81 185 GLY A CA 1
ATOM 1442 C C . GLY A 1 185 ? 19.090 8.092 -11.057 1.00 72.81 185 GLY A C 1
ATOM 1443 O O . GLY A 1 185 ? 19.297 7.143 -10.304 1.00 72.81 185 GLY A O 1
ATOM 1444 N N . ASP A 1 186 ? 18.759 9.302 -10.608 1.00 78.62 186 ASP A N 1
ATOM 1445 C CA . ASP A 1 186 ? 18.529 9.557 -9.186 1.00 78.62 186 ASP A CA 1
ATOM 1446 C C . ASP A 1 186 ? 17.275 8.792 -8.719 1.00 78.62 186 ASP A C 1
ATOM 1448 O O . ASP A 1 186 ? 16.174 9.084 -9.206 1.00 78.62 186 ASP A O 1
ATOM 1452 N N . PRO A 1 187 ? 17.397 7.826 -7.789 1.00 78.38 187 PRO A N 1
ATOM 1453 C CA . PRO A 1 187 ? 16.253 7.061 -7.309 1.00 78.38 187 PRO A CA 1
ATOM 1454 C C . PRO A 1 187 ? 15.195 7.944 -6.634 1.00 78.38 187 PRO A C 1
ATOM 1456 O O . PRO A 1 187 ? 14.006 7.631 -6.738 1.00 78.38 187 PRO A O 1
ATOM 1459 N N . GLY A 1 188 ? 15.587 9.085 -6.053 1.00 75.88 188 GLY A N 1
ATOM 1460 C CA . GLY A 1 188 ? 14.666 10.069 -5.481 1.00 75.88 188 GLY A CA 1
ATOM 1461 C C . GLY A 1 188 ? 13.751 10.743 -6.512 1.00 75.88 188 GLY A C 1
ATOM 1462 O O . GLY A 1 188 ? 12.740 11.330 -6.145 1.00 75.88 188 GLY A O 1
ATOM 1463 N N . SER A 1 189 ? 14.048 10.635 -7.812 1.00 75.75 189 SER A N 1
ATOM 1464 C CA . SER A 1 189 ? 13.217 11.224 -8.874 1.00 75.75 189 SER A CA 1
ATOM 1465 C C . SER A 1 189 ? 12.047 10.341 -9.322 1.00 75.75 189 SER A C 1
ATOM 1467 O O . SER A 1 189 ? 11.191 10.810 -10.070 1.00 75.75 189 SER A O 1
ATOM 1469 N N . SER A 1 190 ? 12.016 9.061 -8.934 1.00 77.88 190 SER A N 1
ATOM 1470 C CA . SER A 1 190 ? 11.026 8.093 -9.443 1.00 77.88 190 SER A CA 1
ATOM 1471 C C . SER A 1 190 ? 10.562 7.075 -8.404 1.00 77.88 190 SER A C 1
ATOM 1473 O O . SER A 1 190 ? 10.121 5.980 -8.754 1.00 77.88 190 SER A O 1
ATOM 1475 N N . PHE A 1 191 ? 10.678 7.423 -7.124 1.00 82.12 191 PHE A N 1
ATOM 1476 C CA . PHE A 1 191 ? 10.265 6.514 -6.071 1.00 82.12 191 PHE A CA 1
ATOM 1477 C C . PHE A 1 191 ? 8.747 6.410 -5.939 1.00 82.12 191 PHE A C 1
ATOM 1479 O O . PHE A 1 191 ? 7.998 7.327 -6.274 1.00 82.12 191 PHE A O 1
ATOM 1486 N N . VAL A 1 192 ? 8.324 5.282 -5.386 1.00 82.44 192 VAL A N 1
ATOM 1487 C CA . VAL A 1 192 ? 6.990 5.046 -4.847 1.00 82.44 192 VAL A CA 1
ATOM 1488 C C . VAL A 1 192 ? 7.169 4.558 -3.418 1.00 82.44 192 VAL A C 1
ATOM 1490 O O . VAL A 1 192 ? 8.048 3.733 -3.145 1.00 82.44 192 VAL A O 1
ATOM 1493 N N . ASP A 1 193 ? 6.361 5.072 -2.503 1.00 80.06 193 ASP A N 1
ATOM 1494 C CA . ASP A 1 193 ? 6.275 4.546 -1.153 1.00 80.06 193 ASP A CA 1
ATOM 1495 C C . ASP A 1 193 ? 5.171 3.489 -1.049 1.00 80.06 193 ASP A C 1
ATOM 1497 O O . ASP A 1 193 ? 4.136 3.548 -1.716 1.00 80.06 193 ASP A O 1
ATOM 1501 N N . ILE A 1 194 ? 5.410 2.475 -0.227 1.00 77.75 194 ILE A N 1
ATOM 1502 C CA . ILE A 1 194 ? 4.435 1.431 0.058 1.00 77.75 194 ILE A CA 1
ATOM 1503 C C . ILE A 1 194 ? 4.541 1.013 1.518 1.00 77.75 194 ILE A C 1
ATOM 1505 O O . ILE A 1 194 ? 5.634 0.850 2.059 1.00 77.75 194 ILE A O 1
ATOM 1509 N N . SER A 1 195 ? 3.390 0.808 2.149 1.00 78.19 195 SER A N 1
ATOM 1510 C CA . SER A 1 195 ? 3.297 0.158 3.452 1.00 78.19 195 SER A CA 1
ATOM 1511 C C . SER A 1 195 ? 2.671 -1.217 3.248 1.00 78.19 195 SER A C 1
ATOM 1513 O O . SER A 1 195 ? 1.465 -1.285 2.993 1.00 78.19 195 SER A O 1
ATOM 1515 N N . PRO A 1 196 ? 3.440 -2.318 3.312 1.00 80.31 196 PRO A N 1
ATOM 1516 C CA . PRO A 1 196 ? 2.853 -3.644 3.309 1.00 80.31 196 PRO A CA 1
ATOM 1517 C C . PRO A 1 196 ? 1.962 -3.790 4.544 1.00 80.31 196 PRO A C 1
ATOM 1519 O O . PRO A 1 196 ? 2.255 -3.256 5.617 1.00 80.31 196 PRO A O 1
ATOM 1522 N N . GLY A 1 197 ? 0.860 -4.507 4.372 1.00 82.81 197 GLY A N 1
ATOM 1523 C CA . GLY A 1 197 ? -0.132 -4.731 5.412 1.00 82.81 197 GLY A CA 1
ATOM 1524 C C . GLY A 1 197 ? -0.563 -6.186 5.457 1.00 82.81 197 GLY A C 1
ATOM 1525 O O . GLY A 1 197 ? -0.181 -7.007 4.616 1.00 82.81 197 GLY A O 1
ATOM 1526 N N . ALA A 1 198 ? -1.351 -6.531 6.471 1.00 87.00 198 ALA A N 1
ATOM 1527 C CA . ALA A 1 198 ? -1.952 -7.855 6.560 1.00 87.00 198 ALA A CA 1
ATOM 1528 C C . ALA A 1 198 ? -2.798 -8.162 5.312 1.00 87.00 198 ALA A C 1
ATOM 1530 O O . ALA A 1 198 ? -3.498 -7.294 4.798 1.00 87.00 198 ALA A O 1
ATOM 1531 N N . THR A 1 199 ? -2.770 -9.406 4.836 1.00 90.19 199 THR A N 1
ATOM 1532 C CA . THR A 1 199 ? -3.673 -9.860 3.769 1.00 90.19 199 THR A CA 1
ATOM 1533 C C . THR A 1 199 ? -5.098 -9.980 4.305 1.00 90.19 199 THR A C 1
ATOM 1535 O O . THR A 1 199 ? -5.311 -10.373 5.455 1.00 90.19 199 THR A O 1
ATOM 1538 N N . ALA A 1 200 ? -6.083 -9.641 3.475 1.00 92.81 200 ALA A N 1
ATOM 1539 C CA . ALA A 1 200 ? -7.483 -9.784 3.833 1.00 92.81 200 ALA A CA 1
ATOM 1540 C C . ALA A 1 200 ? -7.841 -11.258 4.019 1.00 92.81 200 ALA A C 1
ATOM 1542 O O . ALA A 1 200 ? -7.515 -12.103 3.186 1.00 92.81 200 ALA A O 1
ATOM 1543 N N . GLN A 1 201 ? -8.536 -11.568 5.109 1.00 93.31 201 GLN A N 1
ATOM 1544 C CA . GLN A 1 201 ? -8.893 -12.942 5.427 1.00 93.31 201 GLN A CA 1
ATOM 1545 C C . GLN A 1 201 ? -10.102 -13.379 4.597 1.00 93.31 201 GLN A C 1
ATOM 1547 O O . GLN A 1 201 ? -11.177 -12.774 4.671 1.00 93.31 201 GLN A O 1
ATOM 1552 N N . THR A 1 202 ? -9.958 -14.460 3.836 1.00 94.00 202 THR A N 1
ATOM 1553 C CA . THR A 1 202 ? -11.072 -15.056 3.086 1.00 94.00 202 THR A CA 1
ATOM 1554 C C . THR A 1 202 ? -12.092 -15.723 4.017 1.00 94.00 202 THR A C 1
ATOM 1556 O O . THR A 1 202 ? -11.798 -16.046 5.172 1.00 94.00 202 THR A O 1
ATOM 1559 N N . ALA A 1 203 ? -13.311 -15.968 3.525 1.00 92.44 203 ALA A N 1
ATOM 1560 C CA . ALA A 1 203 ? -14.342 -16.659 4.305 1.00 92.44 203 ALA A CA 1
ATOM 1561 C C . ALA A 1 203 ? -13.920 -18.106 4.633 1.00 92.44 203 ALA A C 1
ATOM 1563 O O . ALA A 1 203 ? -14.208 -18.629 5.710 1.00 92.44 203 ALA A O 1
ATOM 1564 N N . GLU A 1 204 ? -13.192 -18.745 3.719 1.00 92.00 204 GLU A N 1
ATOM 1565 C CA . GLU A 1 204 ? -12.667 -20.098 3.862 1.00 92.00 204 GLU A CA 1
ATOM 1566 C C . GLU A 1 204 ? -11.551 -20.172 4.915 1.00 92.00 204 GLU A C 1
ATOM 1568 O O . GLU A 1 204 ? -11.528 -21.103 5.725 1.00 92.00 204 GLU A O 1
ATOM 1573 N N . GLU A 1 205 ? -10.642 -19.194 4.940 1.00 91.94 205 GLU A N 1
ATOM 1574 C CA . GLU A 1 205 ? -9.620 -19.066 5.989 1.00 91.94 205 GLU A CA 1
ATOM 1575 C C . GLU A 1 205 ? -10.254 -18.739 7.336 1.00 91.94 205 GLU A C 1
ATOM 1577 O O . GLU A 1 205 ? -9.936 -19.394 8.326 1.00 91.94 205 GLU A O 1
ATOM 1582 N N . ARG A 1 206 ? -11.223 -17.814 7.376 1.00 92.12 206 ARG A N 1
ATOM 1583 C CA . ARG A 1 206 ? -11.995 -17.487 8.586 1.00 92.12 206 ARG A CA 1
ATOM 1584 C C . ARG A 1 206 ? -12.663 -18.726 9.182 1.00 92.12 206 ARG A C 1
ATOM 1586 O O . ARG A 1 206 ? -12.639 -18.900 10.397 1.00 92.12 206 ARG A O 1
ATOM 1593 N N . ALA A 1 207 ? -13.222 -19.606 8.353 1.00 90.62 207 ALA A N 1
ATOM 1594 C CA . ALA A 1 207 ? -13.833 -20.851 8.816 1.00 90.62 207 ALA A CA 1
ATOM 1595 C C . ALA A 1 207 ? -12.806 -21.871 9.346 1.00 90.62 207 ALA A C 1
ATOM 1597 O O . ALA A 1 207 ? -13.126 -22.662 10.234 1.00 90.62 207 ALA A O 1
ATOM 1598 N N . ARG A 1 208 ? -11.582 -21.874 8.801 1.00 92.69 208 ARG A N 1
ATOM 1599 C CA . ARG A 1 208 ? -10.512 -22.813 9.175 1.00 92.69 208 ARG A CA 1
ATOM 1600 C C . ARG A 1 208 ? -9.739 -22.368 10.416 1.00 92.69 208 ARG A C 1
ATOM 1602 O O . ARG A 1 208 ? -9.425 -23.195 11.266 1.00 92.69 208 ARG A O 1
ATOM 1609 N N . GLU A 1 209 ? -9.404 -21.088 10.483 1.00 89.19 209 GLU A N 1
ATOM 1610 C CA . GLU A 1 209 ? -8.466 -20.503 11.449 1.00 89.19 209 GLU A CA 1
ATOM 1611 C C . GLU A 1 209 ? -9.181 -19.695 12.536 1.00 89.19 209 GLU A C 1
ATOM 1613 O O . GLU A 1 209 ? -8.616 -19.436 13.596 1.00 89.19 209 GLU A O 1
ATOM 1618 N N . GLY A 1 210 ? -10.451 -19.353 12.309 1.00 90.62 210 GLY A N 1
ATOM 1619 C CA . GLY A 1 210 ? -11.249 -18.540 13.212 1.00 90.62 210 GLY A CA 1
ATOM 1620 C C . GLY A 1 210 ? -10.997 -17.042 13.050 1.00 90.62 210 GLY A C 1
ATOM 1621 O O . GLY A 1 210 ? -10.347 -16.569 12.113 1.00 90.62 210 GLY A O 1
ATOM 1622 N N . VAL A 1 211 ? -11.574 -16.274 13.976 1.00 91.75 211 VAL A N 1
ATOM 1623 C CA . VAL A 1 211 ? -11.433 -14.817 14.012 1.00 91.75 211 VAL A CA 1
ATOM 1624 C C . VAL A 1 211 ? -10.085 -14.450 14.626 1.00 91.75 211 VAL A C 1
ATOM 1626 O O . VAL A 1 211 ? -9.838 -14.760 15.789 1.00 91.75 211 VAL A O 1
ATOM 1629 N N . ASN A 1 212 ? -9.240 -13.758 13.861 1.00 91.69 212 ASN A N 1
ATOM 1630 C CA . ASN A 1 212 ? -7.927 -13.287 14.313 1.00 91.69 212 ASN A CA 1
ATOM 1631 C C . ASN A 1 212 ? -7.699 -11.807 13.965 1.00 91.69 212 ASN A C 1
ATOM 1633 O O . ASN A 1 212 ? -6.614 -11.421 13.538 1.00 91.69 212 ASN A O 1
ATOM 1637 N N . ILE A 1 213 ? -8.742 -10.986 14.100 1.00 95.00 213 ILE A N 1
ATOM 1638 C CA . ILE A 1 213 ? -8.628 -9.535 13.936 1.00 95.00 213 ILE A CA 1
ATOM 1639 C C . ILE A 1 213 ? -7.978 -8.964 15.197 1.00 95.00 213 ILE A C 1
ATOM 1641 O O . ILE A 1 213 ? -8.414 -9.252 16.316 1.00 95.00 213 ILE A O 1
ATOM 1645 N N . TYR A 1 214 ? -6.945 -8.145 15.026 1.00 93.56 214 TYR A N 1
ATOM 1646 C CA . TYR A 1 214 ? -6.257 -7.486 16.133 1.00 93.56 214 TYR A CA 1
ATOM 1647 C C . TYR A 1 214 ? -5.820 -6.070 15.762 1.00 93.56 214 TYR A C 1
ATOM 1649 O O . TYR A 1 214 ? -5.816 -5.688 14.596 1.00 93.56 214 TYR A O 1
ATOM 1657 N N . VAL A 1 215 ? -5.455 -5.295 16.784 1.00 93.06 215 VAL A N 1
ATOM 1658 C CA . VAL A 1 215 ? -4.917 -3.937 16.636 1.00 93.06 215 VAL A CA 1
ATOM 1659 C C . VAL A 1 215 ? -3.459 -3.945 17.048 1.00 93.06 215 VAL A C 1
ATOM 1661 O O . VAL A 1 215 ? -3.127 -4.550 18.072 1.00 93.06 215 VAL A O 1
ATOM 1664 N N . TYR A 1 216 ? -2.612 -3.260 16.288 1.00 88.56 216 TYR A N 1
ATOM 1665 C CA . TYR A 1 216 ? -1.216 -3.039 16.638 1.00 88.56 216 TYR A CA 1
ATOM 1666 C C . TYR A 1 216 ? -0.784 -1.582 16.365 1.00 88.56 216 TYR A C 1
ATOM 1668 O O . TYR A 1 216 ? -1.339 -0.946 15.472 1.00 88.56 216 TYR A O 1
ATOM 1676 N N . PRO A 1 217 ? 0.180 -1.043 17.132 1.00 87.38 217 PRO A N 1
ATOM 1677 C CA . PRO A 1 217 ? 0.689 -1.606 18.383 1.00 87.38 217 PRO A CA 1
ATOM 1678 C C . PRO A 1 217 ? -0.396 -1.626 19.476 1.00 87.38 217 PRO A C 1
ATOM 1680 O O . PRO A 1 217 ? -1.285 -0.777 19.523 1.00 87.38 217 PRO A O 1
ATOM 1683 N N . ASN A 1 218 ? -0.355 -2.628 20.357 1.00 89.88 218 ASN A N 1
ATOM 1684 C CA . ASN A 1 218 ? -1.283 -2.744 21.484 1.00 89.88 218 ASN A CA 1
ATOM 1685 C C . ASN A 1 218 ? -0.561 -3.333 22.714 1.00 89.88 218 ASN A C 1
ATOM 1687 O O . ASN A 1 218 ? -0.238 -4.522 22.704 1.00 89.88 218 ASN A O 1
ATOM 1691 N N . PRO A 1 219 ? -0.322 -2.545 23.782 1.00 90.06 219 PRO A N 1
ATOM 1692 C CA . PRO A 1 219 ? -0.749 -1.155 23.957 1.00 90.06 219 PRO A CA 1
ATOM 1693 C C . PRO A 1 219 ? -0.034 -0.189 22.999 1.00 90.06 219 PRO A C 1
ATOM 1695 O O . PRO A 1 219 ? 1.155 -0.331 22.733 1.00 90.06 219 PRO A O 1
ATOM 1698 N N . ALA A 1 220 ? -0.763 0.814 22.519 1.00 88.81 220 ALA A N 1
ATOM 1699 C CA . ALA A 1 220 ? -0.232 1.921 21.738 1.00 88.81 220 ALA A CA 1
ATOM 1700 C C . ALA A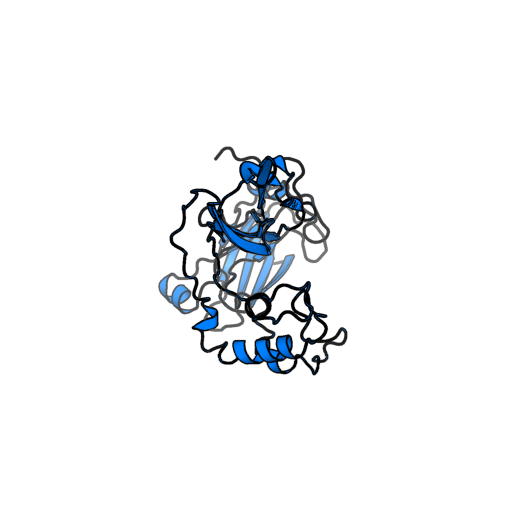 1 220 ? 0.415 2.935 22.695 1.00 88.81 220 ALA A C 1
ATOM 1702 O O . ALA A 1 220 ? -0.247 3.850 23.195 1.00 88.81 220 ALA A O 1
ATOM 1703 N N . THR A 1 221 ? 1.679 2.691 23.043 1.00 84.44 221 THR A N 1
ATOM 1704 C CA . THR A 1 221 ? 2.495 3.575 23.888 1.00 84.44 221 THR A CA 1
ATOM 1705 C C . THR A 1 221 ? 3.282 4.569 23.040 1.00 84.44 221 THR A C 1
ATOM 1707 O O . THR A 1 221 ? 3.458 4.345 21.846 1.00 84.44 221 THR A O 1
ATOM 1710 N N . ARG A 1 222 ? 3.802 5.643 23.651 1.00 75.50 222 ARG A N 1
ATOM 1711 C CA . ARG A 1 222 ? 4.726 6.561 22.962 1.00 75.50 222 ARG A CA 1
ATOM 1712 C C . ARG A 1 222 ? 5.904 5.830 22.316 1.00 75.50 222 ARG A C 1
ATOM 1714 O O . ARG A 1 222 ? 6.137 6.066 21.141 1.00 75.50 222 ARG A O 1
ATOM 1721 N N . ASP A 1 223 ? 6.545 4.920 23.049 1.00 74.81 223 ASP A N 1
ATOM 1722 C CA . ASP A 1 223 ? 7.681 4.120 22.568 1.00 74.81 223 ASP A CA 1
ATOM 1723 C C . ASP A 1 223 ? 7.270 3.170 21.426 1.00 74.81 223 ASP A C 1
ATOM 1725 O O . ASP A 1 223 ? 7.945 3.074 20.412 1.00 74.81 223 ASP A O 1
ATOM 1729 N N . ALA A 1 224 ? 6.123 2.486 21.540 1.00 70.81 224 ALA A N 1
ATOM 1730 C CA . ALA A 1 224 ? 5.656 1.554 20.503 1.00 70.81 224 ALA A CA 1
ATOM 1731 C C . ALA A 1 224 ? 5.179 2.263 19.225 1.00 70.81 224 ALA A C 1
ATOM 1733 O O . ALA A 1 224 ? 5.027 1.634 18.182 1.00 70.81 224 ALA A O 1
ATOM 1734 N N . LEU A 1 225 ? 4.892 3.559 19.333 1.00 72.69 225 LEU A N 1
ATOM 1735 C CA . LEU A 1 225 ? 4.512 4.426 18.230 1.00 72.69 225 LEU A CA 1
ATOM 1736 C C . LEU A 1 225 ? 5.690 5.280 17.737 1.00 72.69 225 LEU A C 1
ATOM 1738 O O . LEU A 1 225 ? 5.495 6.042 16.799 1.00 72.69 225 LEU A O 1
ATOM 1742 N N . GLU A 1 226 ? 6.865 5.217 18.372 1.00 63.84 226 GLU A N 1
ATOM 1743 C CA . GLU A 1 226 ? 8.010 6.101 18.097 1.00 63.84 226 GLU A CA 1
ATOM 1744 C C . GLU A 1 226 ? 8.518 5.931 16.661 1.00 63.84 226 GLU A C 1
ATOM 1746 O O . GLU A 1 226 ? 8.752 6.913 15.971 1.00 63.84 226 GLU A O 1
ATOM 1751 N N . GLU A 1 227 ? 8.539 4.701 16.152 1.00 58.16 227 GLU A N 1
ATOM 1752 C CA . GLU A 1 227 ? 8.946 4.403 14.772 1.00 58.16 227 GLU A CA 1
ATOM 1753 C C . GLU A 1 227 ? 7.921 4.896 13.725 1.00 58.16 227 GLU A C 1
ATOM 1755 O O . GLU A 1 227 ? 8.277 5.265 12.605 1.00 58.16 227 GLU A O 1
ATOM 1760 N N . PHE A 1 228 ? 6.634 4.989 14.098 1.00 56.44 228 PHE A N 1
ATOM 1761 C CA . PHE A 1 228 ? 5.628 5.674 13.275 1.00 56.44 228 PHE A CA 1
ATOM 1762 C C . PHE A 1 228 ? 5.821 7.206 13.309 1.00 56.44 228 PHE A C 1
ATOM 1764 O O . PHE A 1 228 ? 5.636 7.850 12.274 1.00 56.44 228 PHE A O 1
ATOM 1771 N N . GLN A 1 229 ? 6.251 7.768 14.455 1.00 50.91 229 GLN A N 1
ATOM 1772 C CA . GLN A 1 229 ? 6.452 9.216 14.707 1.00 50.91 229 GLN A CA 1
ATOM 1773 C C . GLN A 1 229 ? 7.575 9.851 13.885 1.00 50.91 229 GLN A C 1
ATOM 1775 O O . GLN A 1 229 ? 7.678 11.077 13.843 1.00 50.91 229 GLN A O 1
ATOM 1780 N N . GLU A 1 230 ? 8.420 9.054 13.235 1.00 51.44 230 GLU A N 1
ATOM 1781 C CA . GLU A 1 230 ? 9.508 9.561 12.393 1.00 51.44 230 GLU A CA 1
ATOM 1782 C C . GLU A 1 230 ? 9.028 10.047 11.017 1.00 51.44 230 GLU A C 1
ATOM 1784 O O . GLU A 1 230 ? 9.789 10.675 10.278 1.00 51.44 230 GLU A O 1
ATOM 1789 N N . LEU A 1 231 ? 7.762 9.802 10.664 1.00 52.41 231 LEU A N 1
ATOM 1790 C CA . LEU A 1 231 ? 7.132 10.429 9.508 1.00 52.41 231 LEU A CA 1
ATOM 1791 C C . LEU A 1 231 ? 6.700 11.848 9.874 1.00 52.41 231 LEU A C 1
ATOM 1793 O O . LEU A 1 231 ? 5.933 12.059 10.812 1.00 52.41 231 LEU A O 1
ATOM 1797 N N . ASN A 1 232 ? 7.178 12.831 9.108 1.00 49.34 232 ASN A N 1
ATOM 1798 C CA . ASN A 1 232 ? 6.724 14.209 9.270 1.00 49.34 232 ASN A CA 1
ATOM 1799 C C . ASN A 1 232 ? 5.191 14.265 9.128 1.00 49.34 232 ASN A C 1
ATOM 1801 O O . ASN A 1 232 ? 4.678 13.764 8.122 1.00 49.34 232 ASN A O 1
ATOM 1805 N N . PRO A 1 233 ? 4.472 14.880 10.085 1.00 54.19 233 PRO A N 1
ATOM 1806 C CA . PRO A 1 233 ? 3.033 15.058 9.978 1.00 54.19 233 PRO A CA 1
ATOM 1807 C C . PRO A 1 233 ? 2.658 15.735 8.660 1.00 54.19 233 PRO A C 1
ATOM 1809 O O . PRO A 1 233 ? 3.281 16.729 8.275 1.00 54.19 233 PRO A O 1
ATOM 1812 N N . ASN A 1 234 ? 1.634 15.222 7.988 1.00 54.50 234 ASN A N 1
ATOM 1813 C CA . ASN A 1 234 ? 1.077 15.814 6.771 1.00 54.50 234 ASN A CA 1
ATOM 1814 C C . ASN A 1 234 ? -0.436 16.050 6.936 1.00 54.50 234 ASN A C 1
ATOM 1816 O O . ASN A 1 234 ? -0.981 15.854 8.024 1.00 54.50 234 ASN A O 1
ATOM 1820 N N . GLU A 1 235 ? -1.113 16.545 5.894 1.00 52.59 235 GLU A N 1
ATOM 1821 C CA . GLU A 1 235 ? -2.551 16.856 5.980 1.00 52.59 235 GLU A CA 1
ATOM 1822 C C . GLU A 1 235 ? -3.415 15.614 6.281 1.00 52.59 235 GLU A C 1
ATOM 1824 O O . GLU A 1 235 ? -4.434 15.745 6.963 1.00 52.59 235 GLU A O 1
ATOM 1829 N N . ASP A 1 236 ? -2.982 14.422 5.856 1.00 54.19 236 ASP A N 1
ATOM 1830 C CA . ASP A 1 236 ? -3.713 13.158 6.018 1.00 54.19 236 ASP A CA 1
ATOM 1831 C C . ASP A 1 236 ? -3.341 12.404 7.319 1.00 54.19 236 ASP A C 1
ATOM 1833 O O . ASP A 1 236 ? -4.178 11.726 7.926 1.00 54.19 236 ASP A O 1
ATOM 1837 N N . ASP A 1 237 ? -2.107 12.570 7.807 1.00 60.38 237 ASP A N 1
ATOM 1838 C CA . ASP A 1 237 ? -1.576 12.007 9.057 1.00 60.38 237 ASP A CA 1
ATOM 1839 C C . ASP A 1 237 ? -0.999 13.120 9.962 1.00 60.38 237 ASP A C 1
ATOM 1841 O O . ASP A 1 237 ? 0.218 13.269 10.102 1.00 60.38 237 ASP A O 1
ATOM 1845 N N . PRO A 1 238 ? -1.865 13.945 10.585 1.00 58.28 238 PRO A N 1
ATOM 1846 C CA . PRO A 1 238 ? -1.450 15.125 11.345 1.00 58.28 238 PRO A CA 1
ATOM 1847 C C . PRO A 1 238 ? -0.780 14.800 12.686 1.00 58.28 238 PRO A C 1
ATOM 1849 O O . PRO A 1 238 ? -0.236 15.699 13.328 1.00 58.28 238 PRO A O 1
ATOM 1852 N N . THR A 1 239 ? -0.849 13.550 13.151 1.00 62.75 239 THR A N 1
ATOM 1853 C CA . THR A 1 239 ? -0.269 13.133 14.434 1.00 62.75 239 THR A CA 1
ATOM 1854 C C . THR A 1 239 ? 1.063 12.410 14.258 1.00 62.75 239 THR A C 1
ATOM 1856 O O . THR A 1 239 ? 1.838 12.359 15.214 1.00 62.75 239 THR A O 1
ATOM 1859 N N . GLY A 1 240 ? 1.332 11.846 13.073 1.00 64.94 240 GLY A N 1
ATOM 1860 C CA . GLY A 1 240 ? 2.478 10.966 12.843 1.00 64.94 240 GLY A CA 1
ATOM 1861 C C . GLY A 1 240 ? 2.399 9.667 13.656 1.00 64.94 240 GLY A C 1
ATOM 1862 O O . GLY A 1 240 ? 3.374 8.935 13.750 1.00 64.94 240 GLY A O 1
ATOM 1863 N N . VAL A 1 241 ? 1.257 9.363 14.285 1.00 75.38 241 VAL A N 1
ATOM 1864 C CA . VAL A 1 241 ? 1.051 8.131 15.057 1.00 75.38 241 VAL A CA 1
ATOM 1865 C C . VAL A 1 241 ? -0.192 7.421 14.585 1.00 75.38 241 VAL A C 1
ATOM 1867 O O . VAL A 1 241 ? -1.270 8.005 14.522 1.00 75.38 241 VAL A O 1
ATOM 1870 N N . ARG A 1 242 ? -0.071 6.118 14.338 1.00 82.31 242 ARG A N 1
ATOM 1871 C CA . ARG A 1 242 ? -1.194 5.300 13.892 1.00 82.31 242 ARG A CA 1
ATOM 1872 C C . ARG A 1 242 ? -1.276 3.978 14.633 1.00 82.31 242 ARG A C 1
ATOM 1874 O O . ARG A 1 242 ? -0.270 3.413 15.047 1.00 82.31 242 ARG A O 1
ATOM 1881 N N . VAL A 1 243 ? -2.497 3.480 14.768 1.00 88.88 243 VAL A N 1
ATOM 1882 C CA . VAL A 1 243 ? -2.763 2.071 15.076 1.00 88.88 243 VAL A CA 1
ATOM 1883 C C . VAL A 1 243 ? -3.413 1.430 13.865 1.00 88.88 243 VAL A C 1
ATOM 1885 O O . VAL A 1 243 ? -4.217 2.072 13.193 1.00 88.88 243 VAL A O 1
ATOM 1888 N N . CYS A 1 244 ? -3.088 0.176 13.594 1.00 90.94 244 CYS A N 1
ATOM 1889 C CA . CYS A 1 244 ? -3.592 -0.553 12.444 1.00 90.94 244 CYS A CA 1
ATOM 1890 C C . CYS A 1 244 ? -4.408 -1.766 12.897 1.00 90.94 244 CYS A C 1
ATOM 1892 O O . CYS A 1 244 ? -4.019 -2.505 13.805 1.00 90.94 244 CYS A O 1
ATOM 1894 N N . PHE A 1 245 ? -5.574 -1.931 12.281 1.00 94.81 245 PHE A N 1
ATOM 1895 C CA . PHE A 1 245 ? -6.467 -3.073 12.425 1.00 94.81 245 PHE A CA 1
ATOM 1896 C C . PHE A 1 245 ? -6.076 -4.097 11.363 1.00 94.81 245 PHE A C 1
ATOM 1898 O O . PHE A 1 245 ? -6.206 -3.797 10.184 1.00 94.81 245 PHE A O 1
ATOM 1905 N N . ALA A 1 246 ? -5.600 -5.274 11.766 1.00 93.38 246 ALA A N 1
ATOM 1906 C CA . ALA A 1 246 ? -5.098 -6.318 10.872 1.00 93.38 246 ALA A CA 1
ATOM 1907 C C . ALA A 1 246 ? -6.067 -7.499 10.728 1.00 93.38 246 ALA A C 1
ATOM 1909 O O . ALA A 1 246 ? -6.948 -7.710 11.568 1.00 93.38 246 ALA A O 1
ATOM 1910 N N . ASN A 1 247 ? -5.833 -8.316 9.694 1.00 93.75 247 ASN A N 1
ATOM 1911 C CA . ASN A 1 247 ? -6.600 -9.517 9.342 1.00 93.75 247 ASN A CA 1
ATOM 1912 C C . ASN A 1 247 ? -8.095 -9.240 9.123 1.00 93.75 247 ASN A C 1
ATOM 1914 O O . ASN A 1 247 ? -8.961 -10.052 9.476 1.00 93.75 247 ASN A O 1
ATOM 1918 N N . LEU A 1 248 ? -8.403 -8.072 8.559 1.00 96.25 248 LEU A N 1
ATOM 1919 C CA . LEU A 1 248 ? -9.761 -7.686 8.208 1.00 96.25 248 LEU A CA 1
ATOM 1920 C C . LEU A 1 248 ? -10.328 -8.632 7.132 1.00 96.25 248 LEU A C 1
ATOM 1922 O O . LEU A 1 248 ? -9.572 -9.165 6.316 1.00 96.25 248 LEU A O 1
ATOM 1926 N N . PRO A 1 249 ? -11.649 -8.873 7.119 1.00 96.62 249 PRO A N 1
ATOM 1927 C CA . PRO A 1 249 ? -12.281 -9.715 6.107 1.00 96.62 249 PRO A CA 1
ATOM 1928 C C . PRO A 1 249 ? -12.041 -9.232 4.672 1.00 96.62 249 PRO A C 1
ATOM 1930 O O . PRO A 1 249 ? -12.048 -8.027 4.412 1.00 96.62 249 PRO A O 1
ATOM 1933 N N . MET A 1 250 ? -11.934 -10.175 3.730 1.00 95.69 250 MET A N 1
ATOM 1934 C CA . MET A 1 250 ? -11.890 -9.921 2.281 1.00 95.69 250 MET A CA 1
ATOM 1935 C C . MET A 1 250 ? -13.277 -9.530 1.743 1.00 95.69 250 MET A C 1
ATOM 1937 O O . MET A 1 250 ? -13.931 -10.264 1.001 1.00 95.69 250 MET A O 1
ATOM 1941 N N . ALA A 1 251 ? -13.753 -8.379 2.201 1.00 94.44 251 ALA A N 1
ATOM 1942 C CA . ALA A 1 251 ? -15.044 -7.774 1.914 1.00 94.44 251 ALA A CA 1
ATOM 1943 C C . ALA A 1 251 ? -14.970 -6.277 2.255 1.00 94.44 251 ALA A C 1
ATOM 1945 O O . ALA A 1 251 ? -13.970 -5.801 2.792 1.00 94.44 251 ALA A O 1
ATOM 1946 N N . ARG A 1 252 ? -16.040 -5.520 1.992 1.00 95.75 252 ARG A N 1
ATOM 1947 C CA . ARG A 1 252 ? -16.148 -4.160 2.541 1.00 95.75 252 ARG A CA 1
ATOM 1948 C C . ARG A 1 252 ? -16.469 -4.243 4.018 1.00 95.75 252 ARG A C 1
ATOM 1950 O O . ARG A 1 252 ? -17.414 -4.947 4.381 1.00 95.75 252 ARG A O 1
ATOM 1957 N N . ASN A 1 253 ? -15.701 -3.535 4.829 1.00 96.62 253 ASN A N 1
ATOM 1958 C CA . ASN A 1 253 ? -15.791 -3.543 6.275 1.00 96.62 253 ASN A CA 1
ATOM 1959 C C . ASN A 1 253 ? -16.010 -2.126 6.803 1.00 96.62 253 ASN A C 1
ATOM 1961 O O . ASN A 1 253 ? -15.419 -1.172 6.300 1.00 96.62 253 ASN A O 1
ATOM 1965 N N . THR A 1 254 ? -16.802 -2.017 7.861 1.00 98.12 254 THR A N 1
ATOM 1966 C CA . THR A 1 254 ? -16.944 -0.797 8.655 1.00 98.12 254 THR A CA 1
ATOM 1967 C C . THR A 1 254 ? -16.368 -1.072 10.038 1.00 98.12 254 THR A C 1
ATOM 1969 O O . THR A 1 254 ? -16.807 -1.990 10.737 1.00 98.12 254 THR A O 1
ATOM 1972 N N . ILE A 1 255 ? -15.349 -0.302 10.412 1.00 98.31 255 ILE A N 1
ATOM 1973 C CA . ILE A 1 255 ? -14.692 -0.370 11.716 1.00 98.31 255 ILE A CA 1
ATOM 1974 C C . ILE A 1 255 ? -15.170 0.822 12.536 1.00 98.31 255 ILE A C 1
ATOM 1976 O O . ILE A 1 255 ? -14.908 1.973 12.193 1.00 98.31 255 ILE A O 1
ATOM 1980 N N . GLU A 1 256 ? -15.855 0.560 13.640 1.00 98.31 256 GLU A N 1
ATOM 1981 C CA . GLU A 1 256 ? -16.319 1.604 14.550 1.00 98.31 256 GLU A CA 1
ATOM 1982 C C . GLU A 1 256 ? -15.540 1.532 15.855 1.00 98.31 256 GLU A C 1
ATOM 1984 O O . GLU A 1 256 ? -15.421 0.472 16.467 1.00 98.31 256 GLU A O 1
ATOM 1989 N N . ILE A 1 257 ? -15.004 2.667 16.289 1.00 98.25 257 ILE A N 1
ATOM 1990 C CA . ILE A 1 257 ? -14.143 2.772 17.464 1.00 98.25 257 ILE A CA 1
ATOM 1991 C C . ILE A 1 257 ? -14.887 3.531 18.550 1.00 98.25 257 ILE A C 1
ATOM 1993 O O . ILE A 1 257 ? -15.391 4.629 18.319 1.00 98.25 257 ILE A O 1
ATOM 1997 N N . TYR A 1 258 ? -14.897 2.980 19.757 1.00 98.00 258 TYR A N 1
ATOM 1998 C CA . TYR A 1 258 ? -15.668 3.470 20.888 1.00 98.00 258 TYR A CA 1
ATOM 1999 C C . TYR A 1 258 ? -14.789 3.737 22.109 1.00 98.00 258 TYR A C 1
ATOM 2001 O O . TYR A 1 258 ? -13.825 3.016 22.386 1.00 98.00 258 TYR A O 1
ATOM 2009 N N . SER A 1 259 ? -15.165 4.746 22.895 1.00 96.25 259 SER A N 1
ATOM 2010 C CA . SER A 1 259 ? -14.672 4.900 24.263 1.00 96.25 259 SER A CA 1
ATOM 2011 C C . SER A 1 259 ? -15.166 3.738 25.134 1.00 96.25 259 SER A C 1
ATOM 2013 O O . SER A 1 259 ? -16.163 3.084 24.819 1.00 96.25 259 SER A O 1
ATOM 2015 N N . LEU A 1 260 ? -14.532 3.510 26.289 1.00 94.25 260 LEU A N 1
ATOM 2016 C CA . LEU A 1 260 ? -15.021 2.520 27.259 1.00 94.25 260 LEU A CA 1
ATOM 2017 C C . LEU A 1 260 ? -16.455 2.814 27.754 1.00 94.25 260 LEU A C 1
ATOM 2019 O O . LEU A 1 260 ? -17.152 1.901 28.189 1.00 94.25 260 LEU A O 1
ATOM 2023 N N . ASN A 1 261 ? -16.902 4.072 27.666 1.00 93.88 261 ASN A N 1
ATOM 2024 C CA . ASN A 1 261 ? -18.258 4.485 28.035 1.00 93.88 261 ASN A CA 1
ATOM 2025 C C . ASN A 1 261 ? -19.285 4.262 26.908 1.00 93.88 261 ASN A C 1
ATOM 2027 O O . ASN A 1 261 ? -20.467 4.522 27.116 1.00 93.88 261 ASN A O 1
ATOM 2031 N N . GLY A 1 262 ? -18.854 3.778 25.736 1.00 93.25 262 GLY A N 1
ATOM 2032 C CA . GLY A 1 262 ? -19.713 3.526 24.577 1.00 93.25 262 GLY A CA 1
ATOM 2033 C C . GLY A 1 262 ? -19.890 4.723 23.641 1.00 93.25 262 GLY A C 1
ATOM 2034 O O . GLY A 1 262 ? -20.738 4.676 22.752 1.00 93.25 262 GLY A O 1
ATOM 2035 N N . ASP A 1 263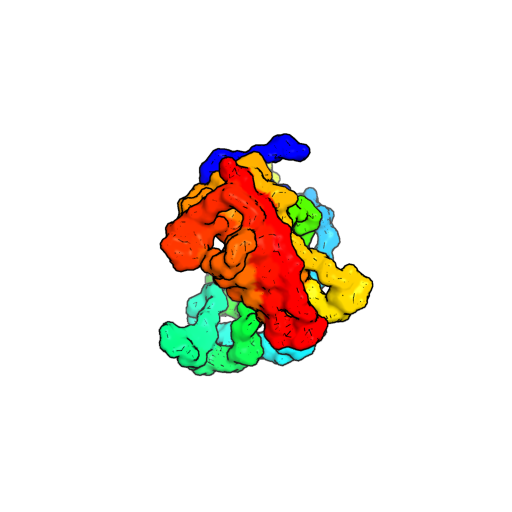 ? -19.108 5.793 23.802 1.00 96.06 263 ASP A N 1
ATOM 2036 C CA . ASP A 1 263 ? -19.159 6.930 22.880 1.00 96.06 263 ASP A CA 1
ATOM 2037 C C . ASP A 1 263 ? -18.437 6.581 21.581 1.00 96.06 263 ASP A C 1
ATOM 2039 O O . ASP A 1 263 ? -17.266 6.206 21.616 1.00 96.06 263 ASP A O 1
ATOM 2043 N N . LEU A 1 264 ? -19.097 6.755 20.434 1.00 97.12 264 LEU A N 1
ATOM 2044 C CA . LEU A 1 264 ? -18.454 6.595 19.129 1.00 97.12 264 LEU A CA 1
ATOM 2045 C C . LEU A 1 264 ? -17.374 7.676 18.941 1.00 97.12 264 LEU A C 1
ATOM 2047 O O . LEU A 1 264 ? -17.650 8.878 19.013 1.00 97.12 264 LEU A O 1
ATOM 2051 N N . ILE A 1 265 ? -16.144 7.247 18.696 1.00 97.25 265 ILE A N 1
ATOM 2052 C CA . ILE A 1 265 ? -14.963 8.096 18.528 1.00 97.25 265 ILE A CA 1
ATOM 2053 C C . ILE A 1 265 ? -14.657 8.308 17.052 1.00 97.25 265 ILE A C 1
ATOM 2055 O O . ILE A 1 265 ? -14.413 9.445 16.644 1.00 97.25 265 ILE A O 1
ATOM 2059 N N . GLN A 1 266 ? -14.679 7.231 16.267 1.00 97.12 266 GLN A N 1
ATOM 2060 C CA . GLN A 1 266 ? -14.363 7.260 14.844 1.00 97.12 266 GLN A CA 1
ATOM 2061 C C . GLN A 1 266 ? -15.021 6.085 14.112 1.00 97.12 266 GLN A C 1
ATOM 2063 O O . GLN A 1 266 ? -15.216 5.025 14.706 1.00 97.12 266 GLN A O 1
ATOM 2068 N N . THR A 1 267 ? -15.318 6.283 12.830 1.00 97.56 267 THR A N 1
ATOM 2069 C CA . THR A 1 267 ? -15.720 5.230 11.891 1.00 97.56 267 THR A CA 1
ATOM 2070 C C . THR A 1 267 ? -14.720 5.202 10.740 1.00 97.56 267 THR A C 1
ATOM 2072 O O . THR A 1 267 ? -14.351 6.257 10.227 1.00 97.56 267 THR A O 1
ATOM 2075 N N . ILE A 1 268 ? -14.262 4.013 10.363 1.00 96.75 268 ILE A N 1
ATOM 2076 C CA . ILE A 1 268 ? -13.304 3.789 9.280 1.00 96.75 268 ILE A CA 1
ATOM 2077 C C . ILE A 1 268 ? -13.935 2.800 8.309 1.00 96.75 268 ILE A C 1
ATOM 2079 O O . ILE A 1 268 ? -14.300 1.691 8.703 1.00 96.75 268 ILE A O 1
ATOM 2083 N N . ASP A 1 269 ? -14.048 3.204 7.051 1.00 96.06 269 ASP A N 1
ATOM 2084 C CA . ASP A 1 269 ? -14.453 2.317 5.968 1.00 96.06 269 ASP A CA 1
ATOM 2085 C C . ASP A 1 269 ? -13.208 1.686 5.341 1.00 96.06 269 ASP A C 1
ATOM 2087 O O . ASP A 1 269 ? -12.240 2.378 5.027 1.00 96.06 269 ASP A O 1
ATOM 2091 N N . HIS A 1 270 ? -13.240 0.368 5.166 1.00 94.06 270 HIS A N 1
ATOM 2092 C CA . HIS A 1 270 ? -12.143 -0.413 4.600 1.00 94.06 270 HIS A CA 1
ATOM 2093 C C . HIS A 1 270 ? -12.664 -1.337 3.499 1.00 94.06 270 HIS A C 1
ATOM 2095 O O . HIS A 1 270 ? -13.556 -2.149 3.750 1.00 94.06 270 HIS A O 1
ATOM 2101 N N . ASP A 1 271 ? -12.120 -1.250 2.285 1.00 93.25 271 ASP A N 1
ATOM 2102 C CA . ASP A 1 271 ? -12.457 -2.176 1.199 1.00 93.25 271 ASP A CA 1
ATOM 2103 C C . ASP A 1 271 ? -11.388 -3.268 1.106 1.00 93.25 271 ASP A C 1
ATOM 2105 O O . ASP A 1 271 ? -10.355 -3.065 0.490 1.00 93.25 271 ASP A O 1
ATOM 2109 N N . GLY A 1 272 ? -11.634 -4.430 1.719 1.00 90.62 272 GLY A N 1
ATOM 2110 C CA . GLY A 1 272 ? -10.710 -5.567 1.657 1.00 90.62 272 GLY A CA 1
ATOM 2111 C C . GLY A 1 272 ? -10.891 -6.459 0.427 1.00 90.62 272 GLY A C 1
ATOM 2112 O O . GLY A 1 272 ? -10.320 -7.547 0.378 1.00 90.62 272 GLY A O 1
ATOM 2113 N N . THR A 1 273 ? -11.725 -6.072 -0.549 1.00 88.38 273 THR A N 1
ATOM 2114 C CA . THR A 1 273 ? -11.965 -6.885 -1.761 1.00 88.38 273 THR A CA 1
ATOM 2115 C C . THR A 1 273 ? -10.782 -6.897 -2.731 1.00 88.38 273 THR A C 1
ATOM 2117 O O . THR A 1 273 ? -10.711 -7.768 -3.600 1.00 88.38 273 THR A O 1
ATOM 2120 N N . ASP A 1 274 ? -9.837 -5.978 -2.555 1.00 82.62 274 ASP A N 1
ATOM 2121 C CA . ASP A 1 274 ? -8.559 -5.912 -3.264 1.00 82.62 274 ASP A CA 1
ATOM 2122 C C . ASP A 1 274 ? -7.482 -6.842 -2.668 1.00 82.62 274 ASP A C 1
ATOM 2124 O O . ASP A 1 274 ? -6.402 -6.988 -3.241 1.00 82.62 274 ASP A O 1
ATOM 2128 N N . GLY A 1 275 ? -7.789 -7.516 -1.553 1.00 85.31 275 GLY A N 1
ATOM 2129 C CA . GLY A 1 275 ? -6.875 -8.403 -0.837 1.00 85.31 275 GLY A CA 1
ATOM 2130 C C . GLY A 1 275 ? -6.107 -7.725 0.300 1.00 85.31 275 GLY A C 1
ATOM 2131 O O . GLY A 1 275 ? -5.363 -8.414 1.002 1.00 85.31 275 GLY A O 1
ATOM 2132 N N . PHE A 1 276 ? -6.298 -6.424 0.535 1.00 88.44 276 PHE A N 1
ATOM 2133 C CA . PHE A 1 276 ? -5.690 -5.716 1.656 1.00 88.44 276 PHE A CA 1
ATOM 2134 C C . PHE A 1 276 ? -6.541 -5.893 2.921 1.00 88.44 276 PHE A C 1
ATOM 2136 O O . PHE A 1 276 ? -7.729 -5.588 2.965 1.00 88.44 276 PHE A O 1
ATOM 2143 N N . GLY A 1 277 ? -5.952 -6.448 3.971 1.00 92.31 277 GLY A N 1
ATOM 2144 C CA . GLY A 1 277 ? -6.616 -6.826 5.221 1.00 92.31 277 GLY A CA 1
ATOM 2145 C C . GLY A 1 277 ? -6.311 -5.887 6.372 1.00 92.31 277 GLY A C 1
ATOM 2146 O O . GLY A 1 277 ? -6.393 -6.308 7.527 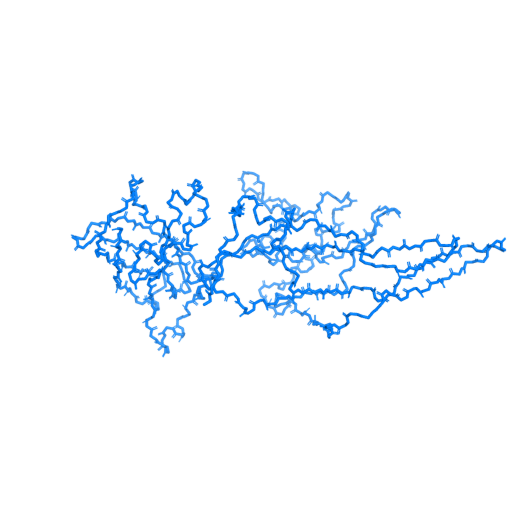1.00 92.31 277 GLY A O 1
ATOM 2147 N N . GLU A 1 278 ? -5.913 -4.657 6.070 1.00 91.75 278 GLU A N 1
ATOM 2148 C CA . GLU A 1 278 ? -5.404 -3.722 7.057 1.00 91.75 278 GLU A CA 1
ATOM 2149 C C . GLU A 1 278 ? -5.959 -2.315 6.863 1.00 91.75 278 GLU A C 1
ATOM 2151 O O . GLU A 1 278 ? -6.017 -1.807 5.749 1.00 91.75 278 GLU A O 1
ATOM 2156 N N . ALA A 1 279 ? -6.345 -1.678 7.965 1.00 91.44 279 ALA A N 1
ATOM 2157 C CA . ALA A 1 279 ? -6.761 -0.282 7.983 1.00 91.44 279 ALA A CA 1
ATOM 2158 C C . ALA A 1 279 ? -6.071 0.432 9.142 1.00 91.44 279 ALA A C 1
ATOM 2160 O O . ALA A 1 279 ? -6.115 -0.051 10.273 1.00 91.44 279 ALA A O 1
ATOM 2161 N N . CYS A 1 280 ? -5.452 1.582 8.885 1.00 88.44 280 CYS A N 1
ATOM 2162 C CA . CYS A 1 280 ? -4.747 2.349 9.909 1.00 88.44 280 CYS A CA 1
ATOM 2163 C C . CYS A 1 280 ? -5.512 3.615 10.305 1.00 88.44 280 CYS A C 1
ATOM 2165 O O . CYS A 1 280 ? -6.207 4.229 9.500 1.00 88.44 280 CYS A O 1
ATOM 2167 N N . TRP A 1 281 ? -5.367 4.013 11.567 1.00 90.56 281 TRP A N 1
ATOM 2168 C CA . TRP A 1 281 ? -6.023 5.172 12.157 1.00 90.56 281 TRP A CA 1
ATOM 2169 C C . TRP A 1 281 ? -5.030 6.054 12.901 1.00 90.56 281 TRP A C 1
ATOM 2171 O O . TRP A 1 281 ? -4.371 5.593 13.831 1.00 90.56 281 TRP A O 1
ATOM 2181 N N . ASN A 1 282 ? -5.011 7.341 12.559 1.00 86.12 282 ASN A N 1
ATOM 2182 C CA . ASN A 1 282 ? -4.131 8.376 13.115 1.00 86.12 282 ASN A CA 1
ATOM 2183 C C . ASN A 1 282 ? -4.460 8.822 14.562 1.00 86.12 282 ASN A C 1
ATOM 2185 O O . ASN A 1 282 ? -3.962 9.842 15.041 1.00 86.12 282 ASN A O 1
ATOM 2189 N N . LEU A 1 283 ? -5.343 8.101 15.266 1.00 89.88 283 LEU A N 1
ATOM 2190 C CA . LEU A 1 283 ? -5.791 8.413 16.632 1.00 89.88 283 LEU A CA 1
ATOM 2191 C C . LEU A 1 283 ? -6.503 9.772 16.784 1.00 89.88 283 LEU A C 1
ATOM 2193 O O . LEU A 1 283 ? -6.635 10.284 17.903 1.00 89.88 283 LEU A O 1
ATOM 2197 N N . VAL A 1 284 ? -7.000 10.342 15.682 1.00 89.12 284 VAL A N 1
ATOM 2198 C CA . VAL A 1 284 ? -7.838 11.545 15.674 1.00 89.12 284 VAL A CA 1
ATOM 2199 C C . VAL A 1 284 ? -9.305 11.138 15.592 1.00 89.12 284 VAL A C 1
ATOM 2201 O O . VAL A 1 284 ? -9.729 10.386 14.713 1.00 89.12 284 VAL A O 1
ATOM 2204 N N . SER A 1 285 ? -10.101 11.624 16.540 1.00 92.00 285 SER A N 1
ATOM 2205 C CA . SER A 1 285 ? -11.549 11.417 16.551 1.00 92.00 285 SER A CA 1
ATOM 2206 C C . SER A 1 285 ? -12.233 12.113 15.373 1.00 92.00 285 SER A C 1
ATOM 2208 O O . SER A 1 285 ? -11.712 13.072 14.804 1.00 92.00 285 SER A O 1
ATOM 2210 N N . ARG A 1 286 ? -13.479 11.728 15.090 1.00 91.25 286 ARG A N 1
ATOM 2211 C CA . ARG A 1 286 ? -14.349 12.381 14.093 1.00 91.25 286 ARG A CA 1
ATOM 2212 C C . ARG A 1 286 ? -14.522 13.899 14.258 1.00 91.25 286 ARG A C 1
ATOM 2214 O O . ARG A 1 286 ? -14.968 14.565 13.333 1.00 91.25 286 ARG A O 1
ATOM 2221 N N . ASN A 1 287 ? -14.192 14.446 15.430 1.00 89.38 287 ASN A N 1
ATOM 2222 C CA . ASN A 1 287 ? -14.253 15.880 15.720 1.00 89.38 287 ASN A CA 1
ATOM 2223 C C . ASN A 1 287 ? -12.916 16.606 15.468 1.00 89.38 287 ASN A C 1
ATOM 2225 O O . ASN A 1 287 ? -12.774 17.759 15.870 1.00 89.38 287 ASN A O 1
ATOM 2229 N N . GLY A 1 288 ? -11.920 15.941 14.874 1.00 85.31 288 GLY A N 1
ATOM 2230 C CA . GLY A 1 288 ? -10.595 16.520 14.631 1.00 85.31 288 GLY A CA 1
ATOM 2231 C C . GLY A 1 288 ? -9.749 16.676 15.898 1.00 85.31 288 GLY A C 1
ATOM 2232 O O . GLY A 1 288 ? -8.821 17.477 15.927 1.00 85.31 288 GLY A O 1
ATOM 2233 N N . GLN A 1 289 ? -10.087 15.952 16.969 1.00 86.12 289 GLN A N 1
ATOM 2234 C CA . GLN A 1 289 ? -9.349 15.984 18.232 1.00 86.12 289 GLN A CA 1
ATOM 2235 C C . GLN A 1 289 ? -8.614 14.672 18.446 1.00 86.12 289 GLN A C 1
ATOM 2237 O O . GLN A 1 289 ? -9.222 13.602 18.348 1.00 86.12 289 GLN A O 1
ATOM 2242 N N . GLU A 1 290 ? -7.334 14.770 18.783 1.00 88.12 290 GLU A N 1
ATOM 2243 C CA . GLU A 1 290 ? -6.539 13.643 19.253 1.00 88.12 290 GLU A CA 1
ATOM 2244 C C . GLU A 1 290 ? -7.179 13.038 20.512 1.00 88.12 290 GLU A C 1
ATOM 2246 O O . GLU A 1 290 ? -7.640 13.747 21.412 1.00 88.12 290 GLU A O 1
ATOM 2251 N N . ILE A 1 291 ? -7.260 11.711 20.559 1.00 91.50 291 ILE A N 1
ATOM 2252 C CA . ILE A 1 291 ? -7.851 11.004 21.699 1.00 91.50 291 ILE A CA 1
ATOM 2253 C C . ILE A 1 291 ? -6.932 11.050 22.937 1.00 91.50 291 ILE A C 1
ATOM 2255 O O . ILE A 1 291 ? -5.780 11.466 22.869 1.00 91.50 291 ILE A O 1
ATOM 2259 N N . VAL A 1 292 ? -7.400 10.591 24.097 1.00 91.69 292 VAL A N 1
ATOM 2260 C CA . VAL A 1 292 ? -6.600 10.554 25.340 1.00 91.69 292 VAL A CA 1
ATOM 2261 C C . VAL A 1 292 ? -6.132 9.133 25.668 1.00 91.69 292 VAL A C 1
ATOM 2263 O O . VAL A 1 292 ? -6.554 8.171 25.033 1.00 91.69 292 VAL A O 1
ATOM 2266 N N . SER A 1 293 ? -5.259 8.979 26.665 1.00 94.44 293 SER A N 1
ATOM 2267 C CA . SER A 1 293 ? -4.911 7.654 27.191 1.00 94.44 293 SER A CA 1
ATOM 2268 C C . SER A 1 293 ? -6.157 6.950 27.735 1.00 94.44 293 SER A C 1
ATOM 2270 O O . SER A 1 293 ? -6.946 7.546 28.472 1.00 94.44 293 SER A O 1
ATOM 2272 N N . GLY A 1 294 ? -6.335 5.674 27.400 1.00 94.75 294 GLY A N 1
ATOM 2273 C CA . GLY A 1 294 ? -7.532 4.932 27.778 1.00 94.75 294 GLY A CA 1
ATOM 2274 C C . GLY A 1 294 ? -7.655 3.566 27.115 1.00 94.75 294 GLY A C 1
ATOM 2275 O O . GLY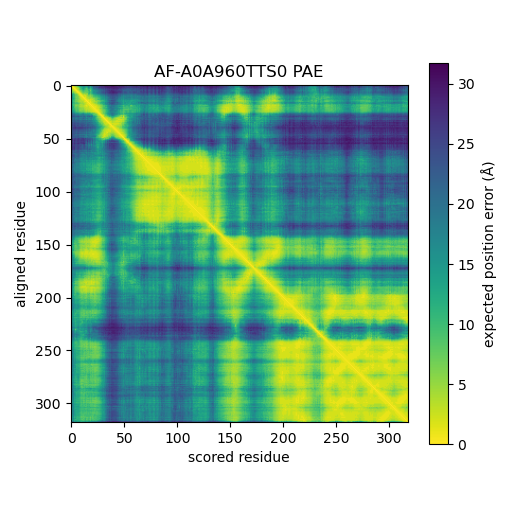 A 1 294 ? -6.826 3.164 26.300 1.00 94.75 294 GLY A O 1
ATOM 2276 N N . ILE A 1 295 ? -8.711 2.846 27.494 1.00 96.50 295 ILE A N 1
ATOM 2277 C CA . ILE A 1 295 ? -9.125 1.602 26.840 1.00 96.50 295 ILE A CA 1
ATOM 2278 C C . ILE A 1 295 ? -10.205 1.952 25.823 1.00 96.50 295 ILE A C 1
ATOM 2280 O O . ILE A 1 295 ? -11.191 2.610 26.165 1.00 96.50 295 ILE A O 1
ATOM 2284 N N . TYR A 1 296 ? -10.023 1.468 24.603 1.00 97.50 296 TYR A N 1
ATOM 2285 C CA . TYR A 1 296 ? -10.946 1.642 23.495 1.00 97.50 296 TYR A CA 1
ATOM 2286 C C . TYR A 1 296 ? -11.488 0.286 23.064 1.00 97.50 296 TYR A C 1
ATOM 2288 O O . TYR A 1 296 ? -10.786 -0.729 23.116 1.00 97.50 296 TYR A O 1
ATOM 2296 N N . LEU A 1 297 ? -12.753 0.274 22.664 1.00 97.94 297 LEU A N 1
ATOM 2297 C CA . LEU A 1 297 ? -13.400 -0.870 22.036 1.00 97.94 297 LEU A CA 1
ATOM 2298 C C . LEU A 1 297 ? -13.502 -0.596 20.542 1.00 97.94 297 LEU A C 1
ATOM 2300 O O . LEU A 1 297 ? -13.580 0.558 20.130 1.00 97.94 297 LEU A O 1
ATOM 2304 N N . TYR A 1 298 ? -13.521 -1.644 19.736 1.00 98.12 298 TYR A N 1
ATOM 2305 C CA . TYR A 1 298 ? -13.842 -1.512 18.324 1.00 98.12 298 TYR A CA 1
ATOM 2306 C C . TYR A 1 298 ? -14.740 -2.651 17.878 1.00 98.12 298 TYR A C 1
ATOM 2308 O O . TYR A 1 298 ? -14.601 -3.770 18.375 1.00 98.12 298 TYR A O 1
ATOM 2316 N N . SER A 1 299 ? -15.638 -2.362 16.946 1.00 97.94 299 SER A N 1
ATOM 2317 C CA . SER A 1 299 ? -16.387 -3.367 16.205 1.00 97.94 299 SER A CA 1
ATOM 2318 C C . SER A 1 299 ? -15.953 -3.374 14.748 1.00 97.94 299 SER A C 1
ATOM 2320 O O . SER A 1 299 ? -15.687 -2.322 14.176 1.00 97.94 299 SER A O 1
ATOM 2322 N N . VAL A 1 300 ? -15.884 -4.561 14.153 1.00 98.12 300 VAL A N 1
ATOM 2323 C CA . VAL A 1 300 ? -15.680 -4.751 12.716 1.00 98.12 300 VAL A CA 1
ATOM 2324 C C . VAL A 1 300 ? -16.908 -5.452 12.171 1.00 98.12 300 VAL A C 1
ATOM 2326 O O . VAL A 1 300 ? -17.213 -6.572 12.585 1.00 98.12 300 VAL A O 1
ATOM 2329 N N . GLN A 1 301 ? -17.594 -4.784 11.252 1.00 97.56 301 GLN A N 1
ATOM 2330 C CA . GLN A 1 301 ? -18.765 -5.306 10.563 1.00 97.56 301 GLN A CA 1
ATOM 2331 C C . GLN A 1 301 ? -18.429 -5.494 9.096 1.00 97.56 301 GLN A C 1
ATOM 2333 O O . GLN A 1 301 ? -17.858 -4.599 8.474 1.00 97.56 301 GLN A O 1
ATOM 2338 N N . SER A 1 302 ? -18.779 -6.652 8.549 1.00 96.00 302 SER A N 1
ATOM 2339 C CA . SER A 1 302 ? -18.554 -6.952 7.141 1.00 96.00 302 SER A CA 1
ATOM 2340 C C . SER A 1 302 ? -19.849 -6.830 6.350 1.00 96.00 302 SER A C 1
ATOM 2342 O O . SER A 1 302 ? -20.922 -7.225 6.799 1.00 96.00 302 SER A O 1
ATOM 2344 N N . SER A 1 303 ? -19.741 -6.328 5.125 1.00 95.62 303 SER A N 1
ATOM 2345 C CA . SER A 1 303 ? -20.821 -6.368 4.132 1.00 95.62 303 SER A CA 1
ATOM 2346 C C . SER A 1 303 ? -21.177 -7.793 3.691 1.00 95.62 303 SER A C 1
ATOM 2348 O O . SER A 1 303 ? -22.251 -8.011 3.128 1.00 95.62 303 SER A O 1
ATOM 2350 N N . ASP A 1 304 ? -20.299 -8.764 3.944 1.00 93.56 304 ASP A N 1
ATOM 2351 C CA . ASP A 1 304 ? -20.520 -10.167 3.630 1.00 93.56 304 ASP A CA 1
ATOM 2352 C C . ASP A 1 304 ? -20.953 -10.950 4.876 1.00 93.56 304 ASP A C 1
ATOM 2354 O O . ASP A 1 304 ? -20.190 -11.146 5.819 1.00 93.56 304 ASP A O 1
ATOM 2358 N N . SER A 1 305 ? -22.182 -11.469 4.827 1.00 92.50 305 SER A N 1
ATOM 2359 C CA . SER A 1 305 ? -22.817 -12.257 5.894 1.00 92.50 305 SER A CA 1
ATOM 2360 C C . SER A 1 305 ? -22.089 -13.549 6.293 1.00 92.50 305 SER A C 1
ATOM 2362 O O . SER A 1 305 ? -22.482 -14.186 7.267 1.00 92.50 305 SER A O 1
ATOM 2364 N N . ARG A 1 306 ? -21.067 -13.979 5.540 1.00 93.31 306 ARG A N 1
ATOM 2365 C CA . ARG A 1 306 ? -20.201 -15.110 5.912 1.00 93.31 306 ARG A CA 1
ATOM 2366 C C . ARG A 1 306 ? -19.222 -14.760 7.033 1.00 93.31 306 ARG A C 1
ATOM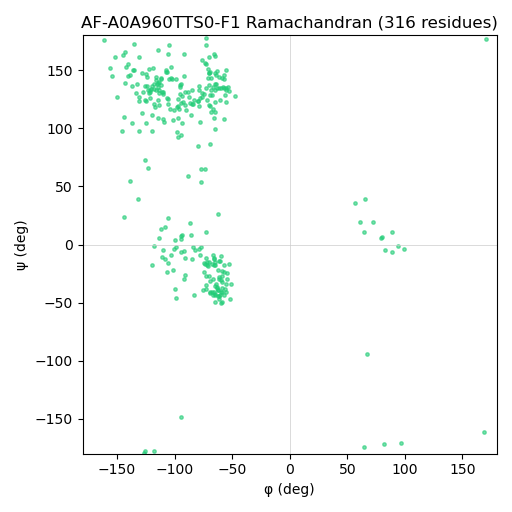 2368 O O . ARG A 1 306 ? -18.650 -15.673 7.627 1.00 93.31 306 ARG A O 1
ATOM 2375 N N . PHE A 1 307 ? -19.017 -13.474 7.309 1.00 94.31 307 PHE A N 1
ATOM 2376 C CA . PHE A 1 307 ? -18.202 -13.000 8.418 1.00 94.31 307 PHE A CA 1
ATOM 2377 C C . PHE A 1 307 ? -19.104 -12.470 9.531 1.00 94.31 307 PHE A C 1
ATOM 2379 O O . PHE A 1 307 ? -19.869 -11.532 9.324 1.00 94.31 307 PHE A O 1
ATOM 2386 N N . ASP A 1 308 ? -18.989 -13.061 10.718 1.00 93.62 308 ASP A N 1
ATOM 2387 C CA . ASP A 1 308 ? -19.663 -12.553 11.911 1.00 93.62 308 ASP A CA 1
ATOM 2388 C C . ASP A 1 308 ? -19.054 -11.219 12.371 1.00 93.62 308 ASP A C 1
ATOM 2390 O O . ASP A 1 308 ? -17.838 -11.008 12.261 1.00 93.62 308 ASP A O 1
ATOM 2394 N N . ASP A 1 309 ? -19.893 -10.362 12.960 1.00 95.38 309 ASP A N 1
ATOM 2395 C CA . ASP A 1 309 ? -19.463 -9.137 13.635 1.00 95.38 309 ASP A CA 1
ATOM 2396 C C . ASP A 1 309 ? -18.420 -9.461 14.711 1.00 95.38 309 ASP A C 1
ATOM 2398 O O . ASP A 1 309 ? -18.594 -10.356 15.547 1.00 95.38 309 ASP A O 1
ATOM 2402 N N . PHE A 1 310 ? -17.332 -8.697 14.721 1.00 96.81 310 PHE A N 1
ATOM 2403 C CA . PHE A 1 310 ? -16.251 -8.873 15.680 1.00 96.81 310 PHE A CA 1
ATOM 2404 C C . PHE A 1 310 ? -16.137 -7.670 16.604 1.00 96.81 310 PHE A C 1
ATOM 2406 O O . PHE A 1 310 ? -16.217 -6.537 16.146 1.00 96.81 310 PHE A O 1
ATOM 2413 N N . ILE A 1 311 ? -15.900 -7.913 17.896 1.00 97.31 311 ILE A N 1
ATOM 2414 C CA . ILE A 1 311 ? -15.621 -6.869 18.885 1.00 97.31 311 ILE A CA 1
ATOM 2415 C C . ILE A 1 311 ? -14.257 -7.137 19.511 1.00 97.31 311 ILE A C 1
ATOM 2417 O O . ILE A 1 311 ? -14.021 -8.206 20.077 1.00 97.31 311 ILE A O 1
ATOM 2421 N N . GLY A 1 312 ? -13.385 -6.137 19.466 1.00 97.06 312 GLY A N 1
ATOM 2422 C CA . GLY A 1 312 ? -12.083 -6.165 20.110 1.00 97.06 312 GLY A CA 1
ATOM 2423 C C . GLY A 1 312 ? -11.857 -4.964 21.023 1.00 97.06 312 GLY A C 1
ATOM 2424 O O . GLY A 1 312 ? -12.715 -4.098 21.205 1.00 97.06 312 GLY A O 1
ATOM 2425 N N . LYS A 1 313 ? -10.671 -4.924 21.633 1.00 97.00 313 LYS A N 1
ATOM 2426 C CA . LYS A 1 313 ? -10.224 -3.805 22.466 1.00 97.00 313 LYS A CA 1
ATOM 2427 C C . LYS A 1 313 ? -8.740 -3.530 22.276 1.00 97.00 313 LYS A C 1
ATOM 2429 O O . LYS A 1 313 ? -7.967 -4.453 22.019 1.00 97.00 313 LYS A O 1
ATOM 2434 N N . PHE A 1 314 ? -8.344 -2.288 22.491 1.00 96.69 314 PHE A N 1
ATOM 2435 C CA . PHE A 1 314 ? -6.946 -1.873 22.529 1.00 96.69 314 PHE A CA 1
ATOM 2436 C C . PHE A 1 314 ? -6.751 -0.775 23.570 1.00 96.69 314 PHE A C 1
ATOM 2438 O O . PHE A 1 314 ? -7.712 -0.187 24.073 1.00 96.69 314 PHE A O 1
ATOM 2445 N N . VAL A 1 315 ? -5.499 -0.553 23.952 1.00 96.12 315 VAL A N 1
ATOM 2446 C CA . VAL A 1 315 ? -5.129 0.421 24.980 1.00 96.12 315 VAL A CA 1
ATOM 2447 C C . VAL A 1 315 ? -4.218 1.466 24.366 1.00 96.12 315 VAL A C 1
ATOM 2449 O O . VAL A 1 315 ? -3.293 1.116 23.644 1.00 96.12 315 VAL A O 1
ATOM 2452 N N . VAL A 1 316 ? -4.458 2.733 24.689 1.00 92.69 316 VAL A N 1
ATOM 2453 C CA . VAL A 1 316 ? -3.608 3.864 24.305 1.00 92.69 316 VAL A CA 1
ATOM 2454 C C . VAL A 1 316 ? -2.985 4.455 25.565 1.00 92.69 316 VAL A C 1
ATOM 2456 O O . VAL A 1 316 ? -3.694 4.711 26.543 1.00 92.69 316 VAL A O 1
ATOM 2459 N N . ILE A 1 317 ? -1.667 4.660 25.549 1.00 89.94 317 ILE A N 1
ATOM 2460 C CA . ILE A 1 317 ? -0.886 5.221 26.658 1.00 89.94 317 ILE A CA 1
ATOM 2461 C C . ILE A 1 317 ? 0.006 6.346 26.112 1.00 89.94 317 ILE A C 1
ATOM 2463 O O . ILE A 1 317 ? 1.080 6.093 25.570 1.00 89.94 317 ILE A O 1
ATOM 2467 N N . ARG A 1 318 ? -0.452 7.590 26.262 1.00 80.06 318 ARG A N 1
ATOM 2468 C CA . ARG A 1 318 ? 0.343 8.808 26.047 1.00 80.06 318 ARG A CA 1
ATOM 2469 C C . ARG A 1 318 ? 1.148 9.191 27.285 1.00 80.06 318 ARG A C 1
ATOM 2471 O O . ARG A 1 318 ? 0.628 8.964 28.404 1.00 80.06 318 ARG A O 1
#

Nearest PDB structures (foldseek):
  2qki-assembly2_D  TM=3.929E-01  e=4.737E-03  Homo sapiens
  2ice-assembly2_D  TM=3.940E-01  e=5.332E-03  Homo sapiens
  2a73-assembly1_A  TM=5.149E-01  e=3.148E-02  Homo sapiens
  6yo6-assembly1_A  TM=3.905E-01  e=1.151E-02  Homo sapiens
  6mvg-assembly1_A  TM=4.668E-01  e=1.303E-01  Mediterraneibacter gnavus

Mean predicted aligned error: 13.58 Å

Solvent-accessible surface area (backbone atoms only — not comparable to full-atom values): 19555 Å² total; per-residue (Å²): 130,97,76,75,85,69,87,79,38,31,91,90,64,35,56,56,83,89,72,69,74,91,85,80,87,82,87,90,60,64,53,51,77,46,81,44,76,43,99,86,74,49,78,44,80,45,76,44,72,68,66,88,79,73,95,57,76,82,60,80,66,71,59,67,64,81,77,35,79,92,43,70,65,48,66,62,46,47,41,52,45,51,68,67,45,75,80,64,81,69,84,60,78,76,74,55,41,47,100,85,68,47,68,33,79,83,40,48,79,53,53,91,47,64,93,38,60,71,58,53,45,52,51,59,74,42,48,67,36,79,49,86,43,97,89,46,78,54,46,68,67,84,78,56,85,84,82,83,81,83,84,74,58,68,80,42,81,44,79,47,57,83,64,63,68,53,62,27,68,46,74,63,92,86,48,77,42,82,73,50,80,37,64,61,53,65,48,67,79,56,55,48,76,48,60,51,60,40,54,24,35,42,67,70,51,37,72,74,74,44,91,71,66,48,63,39,53,64,61,32,29,60,74,69,29,43,80,48,47,63,39,69,58,44,95,88,37,70,68,20,36,62,38,33,39,31,40,33,55,49,28,46,32,44,37,39,32,24,40,78,89,66,49,80,39,39,76,46,81,43,70,8,72,85,45,48,3,52,50,74,41,51,56,53,29,78,84,77,41,72,66,74,65,44,56,33,35,36,39,43,39,49,77,45,85,83,47,76,74,41,77,53,72,48,37,38,43,116

pLDDT: mean 78.08, std 15.57, range [30.84, 98.31]